Protein AF-A0A9N8VPM1-F1 (afdb_monomer)

Mean predicted aligned error: 14.75 Å

Secondary structure (DSSP, 8-state):
-------------------GGGS-TTT---EEEE-EES--EETTEE--EEEEEEEEETTEEEEEEEEE-SPPTTEEEEEESSSSS--EE--SS----EE--SEEEEEPPTT--GGG-SEEEEEETTTTEEEEEEE-PPP-----------PPPP------------------------------

pLDDT: mean 76.7, std 20.13, range [39.94, 97.69]

InterPro domains:
  IPR019545 DM13 domain [PS51549] (36-137)

Structure (mmCIF, N/CA/C/O backbone):
data_AF-A0A9N8VPM1-F1
#
_entry.id   AF-A0A9N8VPM1-F1
#
loop_
_atom_site.group_PDB
_atom_site.id
_atom_site.type_symbol
_atom_site.label_atom_id
_atom_site.label_alt_id
_atom_site.label_comp_id
_atom_site.label_asym_id
_atom_site.label_entity_id
_atom_site.label_seq_id
_atom_site.pdbx_PDB_ins_code
_atom_site.Cartn_x
_atom_site.Cartn_y
_atom_site.Cartn_z
_atom_site.occupancy
_atom_site.B_iso_or_equiv
_atom_site.auth_seq_id
_atom_site.auth_comp_id
_atom_site.auth_asym_id
_atom_site.auth_atom_id
_atom_site.pdbx_PDB_model_num
ATOM 1 N N . MET A 1 1 ? 45.951 -8.975 40.562 1.00 49.47 1 MET A N 1
ATOM 2 C CA . MET A 1 1 ? 44.881 -8.086 41.065 1.00 49.47 1 MET A CA 1
ATOM 3 C C . MET A 1 1 ? 43.796 -8.021 40.000 1.00 49.47 1 MET A C 1
ATOM 5 O O . MET A 1 1 ? 44.013 -7.369 38.993 1.00 49.47 1 MET A O 1
ATOM 9 N N . TYR A 1 2 ? 42.699 -8.765 40.163 1.00 39.94 2 TYR A N 1
ATOM 10 C CA . TYR A 1 2 ? 41.556 -8.746 39.240 1.00 39.94 2 TYR A CA 1
ATOM 11 C C . TYR A 1 2 ? 40.417 -7.966 39.896 1.00 39.94 2 TYR A C 1
ATOM 13 O O . TYR A 1 2 ? 39.954 -8.336 40.973 1.00 39.94 2 TYR A O 1
ATOM 21 N N . GLN A 1 3 ? 40.016 -6.860 39.274 1.00 54.34 3 GLN A N 1
ATOM 22 C CA . GLN A 1 3 ? 38.934 -6.003 39.742 1.00 54.34 3 GLN A CA 1
ATOM 23 C C . GLN A 1 3 ? 37.627 -6.499 39.109 1.00 54.34 3 GLN A C 1
ATOM 25 O O . GLN A 1 3 ? 37.416 -6.365 37.906 1.00 54.34 3 GLN A O 1
ATOM 30 N N . ILE A 1 4 ? 36.778 -7.137 39.915 1.00 51.72 4 ILE A N 1
ATOM 31 C CA . ILE A 1 4 ? 35.443 -7.591 39.516 1.00 51.72 4 ILE A CA 1
ATOM 32 C C . ILE A 1 4 ? 34.510 -6.380 39.611 1.00 51.72 4 ILE A C 1
ATOM 34 O O . ILE A 1 4 ? 34.132 -5.962 40.704 1.00 51.72 4 ILE A O 1
ATOM 38 N N . ILE A 1 5 ? 34.168 -5.791 38.465 1.00 61.69 5 ILE A N 1
ATOM 39 C CA . ILE A 1 5 ? 33.126 -4.766 38.363 1.00 61.69 5 ILE A CA 1
ATOM 40 C C . ILE A 1 5 ? 31.782 -5.497 38.322 1.00 61.69 5 ILE A C 1
ATOM 42 O O . ILE A 1 5 ? 31.403 -6.086 37.311 1.00 61.69 5 ILE A O 1
ATOM 46 N N . VAL A 1 6 ? 31.076 -5.484 39.450 1.00 54.16 6 VAL A N 1
ATOM 47 C CA . VAL A 1 6 ? 29.693 -5.956 39.561 1.00 54.16 6 VAL A CA 1
ATOM 48 C C . VAL A 1 6 ? 28.793 -4.899 38.920 1.00 54.16 6 VAL A C 1
ATOM 50 O O . VAL A 1 6 ? 28.502 -3.866 39.519 1.00 54.16 6 VAL A O 1
ATOM 53 N N . PHE A 1 7 ? 28.392 -5.136 37.671 1.00 52.75 7 PHE A N 1
ATOM 54 C CA . PHE A 1 7 ? 27.436 -4.295 36.956 1.00 52.75 7 PHE A CA 1
ATOM 55 C C . PHE A 1 7 ? 26.026 -4.624 37.464 1.00 52.75 7 PHE A C 1
ATOM 57 O O . PHE A 1 7 ? 25.415 -5.621 37.080 1.00 52.75 7 PHE A O 1
ATOM 64 N N . LEU A 1 8 ? 25.544 -3.805 38.397 1.00 53.72 8 LEU A N 1
ATOM 65 C CA . LEU A 1 8 ? 24.199 -3.876 38.953 1.00 53.72 8 LEU A CA 1
ATOM 66 C C . LEU A 1 8 ? 23.193 -3.471 37.856 1.00 53.72 8 LEU A C 1
ATOM 68 O O . LEU A 1 8 ? 22.920 -2.288 37.655 1.00 53.72 8 LEU A O 1
ATOM 72 N N . LEU A 1 9 ? 22.675 -4.445 37.101 1.00 51.78 9 LEU A N 1
ATOM 73 C CA . LEU A 1 9 ? 21.561 -4.233 36.175 1.00 51.78 9 LEU A CA 1
ATOM 74 C C . LEU A 1 9 ? 20.295 -3.926 36.985 1.00 51.78 9 LEU A C 1
ATOM 76 O O . LEU A 1 9 ? 19.610 -4.823 37.473 1.00 51.78 9 LEU A O 1
ATOM 80 N N . ALA A 1 10 ? 19.981 -2.640 37.120 1.00 50.00 10 ALA A N 1
ATOM 81 C CA . ALA A 1 10 ? 18.655 -2.200 37.517 1.00 50.00 10 ALA A CA 1
ATOM 82 C C . ALA A 1 10 ? 17.665 -2.592 36.407 1.00 50.00 10 ALA A C 1
ATOM 84 O O . ALA A 1 10 ? 17.598 -1.954 35.356 1.00 50.00 10 ALA A O 1
ATOM 85 N N . LEU A 1 11 ? 16.907 -3.664 36.644 1.00 45.00 11 LEU A N 1
ATOM 86 C CA . LEU A 1 11 ? 15.683 -3.988 35.915 1.00 45.00 11 LEU A CA 1
ATOM 87 C C . LEU A 1 11 ? 14.660 -2.881 36.196 1.00 45.00 11 LEU A C 1
ATOM 89 O O . LEU A 1 11 ? 13.839 -2.973 37.105 1.00 45.00 11 LEU A O 1
ATOM 93 N N . VAL A 1 12 ? 14.744 -1.793 35.433 1.00 51.59 12 VAL A N 1
ATOM 94 C CA . VAL A 1 12 ? 13.662 -0.818 35.344 1.00 51.59 12 VAL A CA 1
ATOM 95 C C . VAL A 1 12 ? 12.548 -1.503 34.566 1.00 51.59 12 VAL A C 1
ATOM 97 O O . VAL A 1 12 ? 12.609 -1.628 33.344 1.00 51.59 12 VAL A O 1
ATOM 100 N N . SER A 1 13 ? 11.553 -2.003 35.292 1.00 45.31 13 SER A N 1
ATOM 101 C CA . SER A 1 13 ? 10.292 -2.480 34.737 1.00 45.31 13 SER A CA 1
ATOM 102 C C . SER A 1 13 ? 9.618 -1.316 34.011 1.00 45.31 13 SER A C 1
ATOM 104 O O . SER A 1 13 ? 8.890 -0.527 34.612 1.00 45.31 13 SER A O 1
ATOM 106 N N . PHE A 1 14 ? 9.897 -1.164 32.717 1.00 46.62 14 PHE A N 1
ATOM 107 C CA . PHE A 1 14 ? 9.147 -0.264 31.854 1.00 46.62 14 PHE A CA 1
ATOM 108 C C . PHE A 1 14 ? 7.717 -0.792 31.779 1.00 46.62 14 PHE A C 1
ATOM 110 O O . PHE A 1 14 ? 7.427 -1.737 31.050 1.00 46.62 14 PHE A O 1
ATOM 117 N N . VAL A 1 15 ? 6.819 -0.188 32.554 1.00 50.47 15 VAL A N 1
ATOM 118 C CA . VAL A 1 15 ? 5.383 -0.286 32.304 1.00 50.47 15 VAL A CA 1
ATOM 119 C C . VAL A 1 15 ? 5.150 0.435 30.973 1.00 50.47 15 VAL A C 1
ATOM 121 O O . VAL A 1 15 ? 5.390 1.647 30.915 1.00 50.47 15 VAL A O 1
ATOM 124 N N . PRO A 1 16 ? 4.753 -0.258 29.887 1.00 54.12 16 PRO A N 1
ATOM 125 C CA . PRO A 1 16 ? 4.462 0.413 28.632 1.00 54.12 16 PRO A CA 1
ATOM 126 C C . PRO A 1 16 ? 3.276 1.347 28.877 1.00 54.12 16 PRO A C 1
ATOM 128 O O . PRO A 1 16 ? 2.145 0.902 29.063 1.00 54.12 16 PRO A O 1
ATOM 131 N N . HIS A 1 17 ? 3.547 2.652 28.931 1.00 44.00 17 HIS A N 1
ATOM 132 C CA . HIS A 1 17 ? 2.504 3.667 28.944 1.00 44.00 17 HIS A CA 1
ATOM 133 C C . HIS A 1 17 ? 1.644 3.453 27.698 1.00 44.00 17 HIS A C 1
ATOM 135 O O . HIS A 1 17 ? 2.140 3.405 26.572 1.00 44.00 17 HIS A O 1
ATOM 141 N N . SER A 1 18 ? 0.358 3.234 27.940 1.00 46.00 18 SER A N 1
ATOM 142 C CA . SER A 1 18 ? -0.637 2.732 27.006 1.00 46.00 18 SER A CA 1
ATOM 143 C C . SER A 1 18 ? -0.837 3.652 25.798 1.00 46.00 18 SER A C 1
ATOM 145 O O . SER A 1 18 ? -1.774 4.441 25.747 1.00 46.00 18 SER A O 1
ATOM 147 N N . LEU A 1 19 ? -0.019 3.467 24.765 1.00 50.59 19 LEU A N 1
ATOM 148 C CA . LEU A 1 19 ? -0.368 3.798 23.375 1.00 50.59 19 LEU A CA 1
ATOM 149 C C . LEU A 1 19 ? -1.438 2.831 22.811 1.00 50.59 19 LEU A C 1
ATOM 151 O O . LEU A 1 19 ? -1.876 2.963 21.675 1.00 50.59 19 LEU A O 1
ATOM 155 N N . ALA A 1 20 ? -1.871 1.859 23.621 1.00 49.84 20 ALA A N 1
ATOM 156 C CA . ALA A 1 20 ? -2.683 0.713 23.232 1.00 49.84 20 ALA A CA 1
ATOM 157 C C . ALA A 1 20 ? -4.160 1.018 22.938 1.00 49.84 20 ALA A C 1
ATOM 159 O O . ALA A 1 20 ? -4.820 0.195 22.313 1.00 49.84 20 ALA A O 1
ATOM 160 N N . GLN A 1 21 ? -4.700 2.174 23.338 1.00 51.09 21 GLN A N 1
ATOM 161 C CA . GLN A 1 21 ? -6.146 2.401 23.198 1.00 51.09 21 GLN A CA 1
ATOM 162 C C . GLN A 1 21 ? -6.595 2.562 21.736 1.00 51.09 21 GLN A C 1
ATOM 164 O O . GLN A 1 21 ? -7.769 2.402 21.430 1.00 51.09 21 GLN A O 1
ATOM 169 N N . ASN A 1 22 ? -5.664 2.846 20.821 1.00 59.66 22 ASN A N 1
ATOM 170 C CA . ASN A 1 22 ? -5.984 3.091 19.417 1.00 59.66 22 ASN A CA 1
ATOM 171 C C . ASN A 1 22 ? -5.654 1.917 18.479 1.00 59.66 22 ASN A C 1
ATOM 173 O O . ASN A 1 22 ? -5.900 2.029 17.281 1.00 59.66 22 ASN A O 1
ATOM 177 N N . CYS A 1 23 ? -5.120 0.818 19.022 1.00 69.75 23 CYS A N 1
ATOM 178 C CA . CYS A 1 23 ? -4.802 -0.412 18.290 1.00 69.75 23 CYS A CA 1
ATOM 179 C C . CYS A 1 23 ? -5.753 -1.566 18.636 1.00 69.75 23 CYS A C 1
ATOM 181 O O . CYS A 1 23 ? -5.465 -2.705 18.282 1.00 69.75 23 CYS A O 1
ATOM 183 N N . ASP A 1 24 ? -6.836 -1.298 19.372 1.00 66.12 24 ASP A N 1
ATOM 184 C CA . ASP A 1 24 ? -7.741 -2.343 19.843 1.00 66.12 24 ASP A CA 1
ATOM 185 C C . ASP A 1 24 ? -8.532 -2.949 18.664 1.00 66.12 24 ASP A C 1
ATOM 187 O O . ASP A 1 24 ? -9.348 -2.247 18.054 1.00 66.12 24 ASP A O 1
ATOM 191 N N . PRO A 1 25 ? -8.324 -4.238 18.327 1.00 65.25 25 PRO A N 1
ATOM 192 C CA . PRO A 1 25 ? -9.085 -4.905 17.275 1.00 65.25 25 PRO A CA 1
ATOM 193 C C . PRO A 1 25 ? -10.589 -4.971 17.580 1.00 65.25 25 PRO A C 1
ATOM 195 O O . PRO A 1 25 ? -11.380 -5.081 16.650 1.00 65.25 25 PRO A O 1
ATOM 198 N N . ALA A 1 26 ? -11.011 -4.878 18.848 1.00 67.19 26 ALA A N 1
ATOM 199 C CA . ALA A 1 26 ? -12.425 -4.936 19.227 1.00 67.19 26 ALA A CA 1
ATOM 200 C C . ALA A 1 26 ? -13.215 -3.670 18.849 1.00 67.19 26 ALA A C 1
ATOM 202 O O . ALA A 1 26 ? -14.445 -3.693 18.830 1.00 67.19 26 ALA A O 1
ATOM 203 N N . VAL A 1 27 ? -12.522 -2.568 18.550 1.00 70.88 27 VAL A N 1
ATOM 204 C CA . VAL A 1 27 ? -13.131 -1.262 18.238 1.00 70.88 27 VAL A CA 1
ATOM 205 C C . VAL A 1 27 ? -13.041 -0.939 16.743 1.00 70.88 27 VAL A C 1
ATOM 207 O O . VAL A 1 27 ? -13.683 -0.005 16.262 1.00 70.88 27 VAL A O 1
ATOM 210 N N . PHE A 1 28 ? -12.260 -1.709 15.985 1.00 72.81 28 PHE A N 1
ATOM 211 C CA . PHE A 1 28 ? -11.954 -1.410 14.595 1.00 72.81 28 PHE A CA 1
ATOM 212 C C . PHE A 1 28 ? -12.705 -2.337 13.638 1.00 72.81 28 PHE A C 1
ATOM 214 O O . PHE A 1 28 ? -12.596 -3.556 13.730 1.00 72.81 28 PHE A O 1
ATOM 221 N N . THR A 1 29 ? -13.443 -1.763 12.684 1.00 78.81 29 THR A N 1
ATOM 222 C CA . THR A 1 29 ? -14.103 -2.540 11.627 1.00 78.81 29 THR A CA 1
ATOM 223 C C . THR A 1 29 ? -13.072 -2.894 10.550 1.00 78.81 29 THR A C 1
ATOM 225 O O . THR A 1 29 ? -12.534 -1.972 9.929 1.00 78.81 29 THR A O 1
ATOM 228 N N . PRO A 1 30 ? -12.788 -4.185 10.291 1.00 84.69 30 PRO A N 1
ATOM 229 C CA . PRO A 1 30 ? -11.877 -4.578 9.223 1.00 84.69 30 PRO A CA 1
ATOM 230 C C . PRO A 1 30 ? -12.349 -4.037 7.872 1.00 84.69 30 PRO A C 1
ATOM 232 O O . PRO A 1 30 ? -13.543 -4.035 7.569 1.00 84.69 30 PRO A O 1
ATOM 235 N N . ALA A 1 31 ? -11.403 -3.604 7.048 1.00 90.94 31 ALA A N 1
ATOM 236 C CA . ALA A 1 31 ? -11.671 -3.108 5.705 1.00 90.94 31 ALA A CA 1
ATOM 237 C C . ALA A 1 31 ? -10.617 -3.650 4.746 1.00 90.94 31 ALA A C 1
ATOM 239 O O . ALA A 1 31 ? -9.448 -3.758 5.114 1.00 90.94 31 ALA A O 1
ATOM 240 N N . SER A 1 32 ? -11.015 -3.974 3.519 1.00 94.50 32 SER A N 1
ATOM 241 C CA . SER A 1 32 ? -10.092 -4.446 2.493 1.00 94.50 32 SER A CA 1
ATOM 242 C C . SER A 1 32 ? -10.346 -3.780 1.150 1.00 94.50 32 SER A C 1
ATOM 244 O O . SER A 1 32 ? -11.461 -3.357 0.838 1.00 94.50 32 SER A O 1
ATOM 246 N N . ALA A 1 33 ? -9.280 -3.656 0.368 1.00 96.12 33 ALA A N 1
ATOM 247 C CA . ALA A 1 33 ? -9.316 -3.087 -0.966 1.00 96.12 33 ALA A CA 1
ATOM 248 C C . ALA A 1 33 ? -8.194 -3.675 -1.835 1.00 96.12 33 ALA A C 1
ATOM 250 O O . ALA A 1 33 ? -7.094 -3.942 -1.336 1.00 96.12 33 ALA A O 1
ATOM 251 N N . PRO A 1 34 ? -8.435 -3.870 -3.141 1.00 97.44 34 PRO A N 1
ATOM 252 C CA . PRO A 1 34 ? -7.384 -4.287 -4.056 1.00 97.44 34 PRO A CA 1
ATOM 253 C C . PRO A 1 34 ? -6.345 -3.172 -4.230 1.00 97.44 34 PRO A C 1
ATOM 255 O O . PRO A 1 34 ? -6.680 -1.985 -4.237 1.00 97.44 34 PRO A O 1
ATOM 258 N N . LEU A 1 35 ? -5.084 -3.561 -4.416 1.00 97.25 35 LEU A N 1
ATOM 259 C CA . LEU A 1 35 ? -4.042 -2.652 -4.877 1.00 97.25 35 LEU A CA 1
ATOM 260 C C . LEU A 1 35 ? -4.208 -2.380 -6.373 1.00 97.25 35 LEU A C 1
ATOM 262 O O . LEU A 1 35 ? -4.356 -3.297 -7.180 1.00 97.25 35 LEU A O 1
ATOM 266 N N . ILE A 1 36 ? -4.129 -1.107 -6.733 1.00 96.44 36 ILE A N 1
ATOM 267 C CA . ILE A 1 36 ? -4.209 -0.600 -8.097 1.00 96.44 36 ILE A CA 1
ATOM 268 C C . ILE A 1 36 ? -2.848 0.001 -8.449 1.00 96.44 36 ILE A C 1
ATOM 270 O O . ILE A 1 36 ? -2.350 0.892 -7.757 1.00 96.44 36 ILE A O 1
ATOM 274 N N . THR A 1 37 ? -2.236 -0.478 -9.533 1.00 96.38 37 THR A N 1
ATOM 275 C CA . THR A 1 37 ? -0.997 0.106 -10.070 1.00 96.38 37 THR A CA 1
ATOM 276 C C . THR A 1 37 ? -1.302 1.485 -10.666 1.00 96.38 37 THR A C 1
ATOM 278 O O . THR A 1 37 ? -2.192 1.606 -11.506 1.00 96.38 37 THR A O 1
ATOM 281 N N . LYS A 1 38 ? -0.566 2.525 -10.252 1.00 95.00 38 LYS A N 1
ATOM 282 C CA . LYS A 1 38 ? -0.658 3.887 -10.815 1.00 95.00 38 LYS A CA 1
ATOM 283 C C . LYS A 1 38 ? 0.459 4.151 -11.824 1.00 95.00 38 LYS A C 1
ATOM 285 O O . LYS A 1 38 ? 0.197 4.694 -12.893 1.00 95.00 38 LYS A O 1
ATOM 290 N N . THR A 1 39 ? 1.686 3.736 -11.515 1.00 93.62 39 THR A N 1
ATOM 291 C CA . THR A 1 39 ? 2.829 3.825 -12.431 1.00 93.62 39 THR A CA 1
ATOM 292 C C . THR A 1 39 ? 3.161 2.438 -12.963 1.00 93.62 39 THR A C 1
ATOM 294 O O . THR A 1 39 ? 3.648 1.588 -12.224 1.00 93.62 39 THR A O 1
ATOM 297 N N . SER A 1 40 ? 2.910 2.214 -14.254 1.00 93.12 40 SER A N 1
ATOM 298 C CA . SER A 1 40 ? 3.127 0.923 -14.922 1.00 93.12 40 SER A CA 1
ATOM 299 C C . SER A 1 40 ? 4.560 0.703 -15.422 1.00 93.12 40 SER A C 1
ATOM 301 O O . SER A 1 40 ? 4.903 -0.408 -15.819 1.00 93.12 40 SER A O 1
ATOM 303 N N . SER A 1 41 ? 5.408 1.737 -15.435 1.00 94.12 41 SER A N 1
ATOM 304 C CA . SER A 1 41 ? 6.816 1.631 -15.838 1.00 94.12 41 SER A CA 1
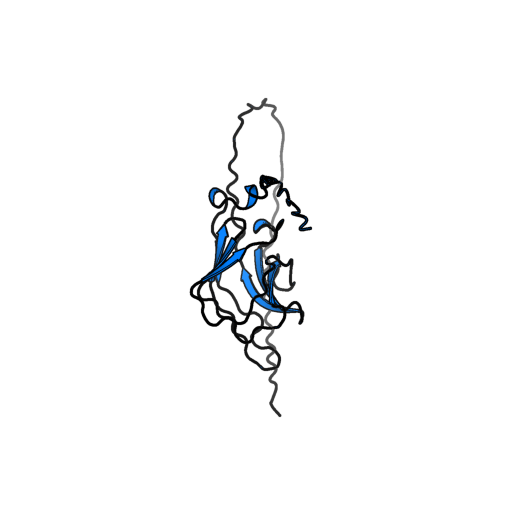ATOM 305 C C . SER A 1 41 ? 7.672 2.762 -15.270 1.00 94.12 41 SER A C 1
ATOM 307 O O . SER A 1 41 ? 7.200 3.895 -15.181 1.00 94.12 41 SER A O 1
ATOM 309 N N . TYR A 1 42 ? 8.944 2.485 -14.985 1.00 94.56 42 TYR A N 1
ATOM 310 C CA . TYR A 1 42 ? 9.948 3.478 -14.589 1.00 94.56 42 TYR A CA 1
ATOM 311 C C . TYR A 1 42 ? 11.237 3.252 -15.380 1.00 94.56 42 TYR A C 1
ATOM 313 O O . TYR A 1 42 ? 11.732 2.129 -15.447 1.00 94.56 42 TYR A O 1
ATOM 321 N N . ASN A 1 43 ? 11.754 4.301 -16.028 1.00 94.44 43 ASN A N 1
ATOM 322 C CA . ASN A 1 43 ? 12.922 4.230 -16.922 1.00 94.44 43 ASN A CA 1
ATOM 323 C C . ASN A 1 43 ? 12.830 3.109 -17.978 1.00 94.44 43 ASN A C 1
ATOM 325 O O . ASN A 1 43 ? 13.798 2.401 -18.239 1.00 94.44 43 ASN A O 1
ATOM 329 N N . GLY A 1 44 ? 11.641 2.915 -18.558 1.00 93.88 44 GLY A N 1
ATOM 330 C CA . GLY A 1 44 ? 11.384 1.877 -19.564 1.00 93.88 44 GLY A CA 1
ATOM 331 C C . GLY A 1 44 ? 11.238 0.45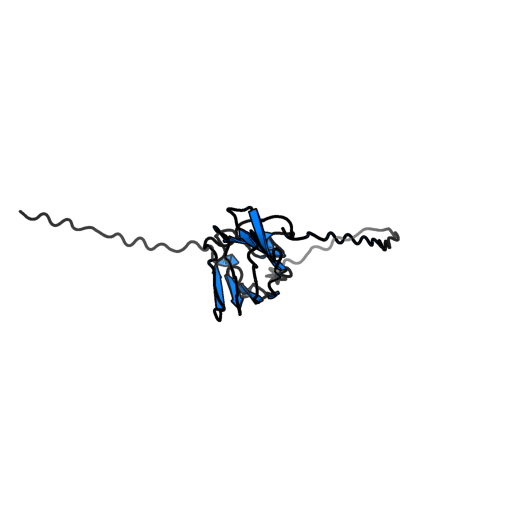5 -19.008 1.00 93.88 44 GLY A C 1
ATOM 332 O O . GLY A 1 44 ? 10.906 -0.452 -19.765 1.00 93.88 44 GLY A O 1
ATOM 333 N N . VAL A 1 45 ? 11.426 0.245 -17.701 1.00 93.69 45 VAL A N 1
ATOM 334 C CA . VAL A 1 45 ? 11.235 -1.059 -17.058 1.00 93.69 45 VAL A CA 1
ATOM 335 C C . VAL A 1 45 ? 9.804 -1.165 -16.519 1.00 93.69 45 VAL A C 1
ATOM 337 O O . VAL A 1 45 ? 9.382 -0.286 -15.761 1.00 93.69 45 VAL A O 1
ATOM 340 N N . PRO A 1 46 ? 9.040 -2.217 -16.871 1.00 94.50 46 PRO A N 1
ATOM 341 C CA . PRO A 1 46 ? 7.696 -2.422 -16.344 1.00 94.50 46 PRO A CA 1
ATOM 342 C C . PRO A 1 46 ? 7.668 -2.579 -14.820 1.00 94.50 46 PRO A C 1
ATOM 344 O O . PRO A 1 46 ? 8.521 -3.243 -14.219 1.00 94.50 46 PRO A O 1
ATOM 347 N N . ILE A 1 47 ? 6.638 -2.003 -14.206 1.00 94.75 47 ILE A N 1
ATOM 348 C CA . ILE A 1 47 ? 6.316 -2.144 -12.787 1.00 94.75 47 ILE A CA 1
ATOM 349 C C . ILE A 1 47 ? 4.956 -2.810 -12.677 1.00 94.75 47 ILE A C 1
ATOM 351 O O . ILE A 1 47 ? 3.983 -2.393 -13.301 1.00 94.75 47 ILE A O 1
ATOM 355 N N . THR A 1 48 ? 4.902 -3.841 -11.848 1.00 94.00 48 THR A N 1
ATOM 356 C CA . THR A 1 48 ? 3.686 -4.560 -11.501 1.00 94.00 48 THR A CA 1
ATOM 357 C C . THR A 1 48 ? 3.484 -4.429 -10.006 1.00 94.00 48 THR A C 1
ATOM 359 O O . THR A 1 48 ? 4.375 -4.798 -9.237 1.00 94.00 48 THR A O 1
ATOM 362 N N . LEU A 1 49 ? 2.316 -3.923 -9.610 1.00 95.69 49 LEU A N 1
ATOM 363 C CA . LEU A 1 49 ? 1.850 -3.926 -8.232 1.00 95.69 49 LEU A CA 1
ATOM 364 C C . LEU A 1 49 ? 0.515 -4.669 -8.150 1.00 95.69 49 LEU A C 1
ATOM 366 O O . LEU A 1 49 ? -0.481 -4.224 -8.723 1.00 95.69 49 LEU A O 1
ATOM 370 N N . THR A 1 50 ? 0.480 -5.779 -7.418 1.00 96.12 50 THR A N 1
ATOM 371 C CA . THR A 1 50 ? -0.754 -6.533 -7.154 1.00 96.12 50 THR A CA 1
ATOM 372 C C . THR A 1 50 ? -0.855 -6.913 -5.689 1.00 96.12 50 THR A C 1
ATOM 374 O O . THR A 1 50 ? 0.144 -6.968 -4.973 1.00 96.12 50 THR A O 1
ATOM 377 N N . GLY A 1 51 ? -2.072 -7.212 -5.257 1.00 96.56 51 GLY A N 1
ATOM 378 C CA . GLY A 1 51 ? -2.372 -7.724 -3.929 1.00 96.56 51 GLY A CA 1
ATOM 379 C C . GLY A 1 51 ? -3.690 -7.166 -3.415 1.00 96.56 51 GLY A C 1
ATOM 380 O O . GLY A 1 51 ? -4.286 -6.278 -4.028 1.00 96.56 51 GLY A O 1
ATOM 381 N N . THR A 1 52 ? -4.143 -7.687 -2.285 1.00 97.12 52 THR A N 1
ATOM 382 C CA . THR A 1 52 ? -5.284 -7.137 -1.548 1.00 97.12 52 THR A CA 1
ATOM 383 C C . THR A 1 52 ? -4.782 -6.609 -0.224 1.00 97.12 52 THR A C 1
ATOM 385 O O . THR A 1 52 ? -4.186 -7.355 0.548 1.00 97.12 52 THR A O 1
ATOM 388 N N . LEU A 1 53 ? -5.001 -5.325 0.030 1.00 97.19 53 LEU A N 1
ATOM 389 C CA . LEU A 1 53 ? -4.688 -4.715 1.308 1.00 97.19 53 LEU A CA 1
ATOM 390 C C . LEU A 1 53 ? -5.882 -4.898 2.243 1.00 97.19 53 LEU A C 1
ATOM 392 O O . LEU A 1 53 ? -6.997 -4.530 1.882 1.00 97.19 53 LEU A O 1
ATOM 396 N N . SER A 1 54 ? -5.640 -5.417 3.443 1.00 95.12 54 SER A N 1
ATOM 397 C CA . SER A 1 54 ? -6.651 -5.587 4.489 1.00 95.12 54 SER A CA 1
ATOM 398 C C . SER A 1 54 ? -6.180 -4.943 5.790 1.00 95.12 54 SER A C 1
ATOM 400 O O . SER A 1 54 ? -5.096 -5.255 6.279 1.00 95.12 54 SER A O 1
ATOM 402 N N . ILE A 1 55 ? -6.985 -4.059 6.375 1.00 93.25 55 ILE A N 1
ATOM 403 C CA . ILE A 1 55 ? -6.749 -3.551 7.726 1.00 93.25 55 ILE A CA 1
ATOM 404 C C . ILE A 1 55 ? -7.182 -4.624 8.727 1.00 93.25 55 ILE A C 1
ATOM 406 O O . ILE A 1 55 ? -8.328 -5.074 8.695 1.00 93.25 55 ILE A O 1
ATOM 410 N N . LEU A 1 56 ? -6.256 -5.032 9.596 1.00 90.12 56 LEU A N 1
ATOM 411 C CA . LEU A 1 56 ? -6.476 -6.088 10.586 1.00 90.12 56 LEU A CA 1
ATOM 412 C C . LEU A 1 56 ? -6.998 -5.526 11.909 1.00 90.12 56 LEU A C 1
ATOM 414 O O . LEU A 1 56 ? -7.860 -6.126 12.543 1.00 90.12 56 LEU A O 1
ATOM 418 N N . ASP A 1 57 ? -6.455 -4.382 12.318 1.00 88.19 57 ASP A N 1
ATOM 419 C CA . ASP A 1 57 ? -6.831 -3.644 13.521 1.00 88.19 57 ASP A CA 1
ATOM 420 C C . ASP A 1 57 ? -6.454 -2.162 13.366 1.00 88.19 57 ASP A C 1
ATOM 422 O O . ASP A 1 57 ? -5.974 -1.742 12.315 1.00 88.19 57 ASP A O 1
ATOM 426 N N . GLY A 1 58 ? -6.638 -1.355 14.414 1.00 86.19 58 GLY A N 1
ATOM 427 C CA . GLY A 1 58 ? -6.362 0.086 14.369 1.00 86.19 58 GLY A CA 1
ATOM 428 C C . GLY A 1 58 ? -4.903 0.485 14.096 1.00 86.19 58 GLY A C 1
ATOM 429 O O . GLY A 1 58 ? -4.642 1.665 13.857 1.00 86.19 58 GLY A O 1
ATOM 430 N N . CYS A 1 59 ? -3.955 -0.458 14.109 1.00 90.12 59 CYS A N 1
ATOM 431 C CA . CYS A 1 59 ? -2.523 -0.193 13.968 1.00 90.12 59 CYS A CA 1
ATOM 432 C C . CYS A 1 59 ? -1.784 -1.126 13.002 1.00 90.12 59 CYS A C 1
ATOM 434 O O . CYS A 1 59 ? -0.591 -0.920 12.764 1.00 90.12 59 CYS A O 1
ATOM 436 N N . ARG A 1 60 ? -2.450 -2.134 12.438 1.00 93.44 60 ARG A N 1
ATOM 437 C CA . ARG A 1 60 ? -1.857 -3.091 11.501 1.00 93.44 60 ARG A CA 1
ATOM 438 C C . ARG A 1 60 ? -2.709 -3.263 10.261 1.00 93.44 60 ARG A C 1
ATOM 440 O O . ARG A 1 60 ? -3.933 -3.363 10.325 1.00 93.44 60 ARG A O 1
ATOM 447 N N . PHE A 1 61 ? -2.033 -3.403 9.132 1.00 95.62 61 PHE A N 1
ATOM 448 C CA . PHE A 1 61 ? -2.634 -3.891 7.900 1.00 95.62 61 PHE A CA 1
ATOM 449 C C . PHE A 1 61 ? -1.765 -4.993 7.305 1.00 95.62 61 PHE A C 1
ATOM 451 O O . PHE A 1 61 ? -0.568 -5.077 7.585 1.00 95.62 61 PHE A O 1
ATOM 458 N N . GLN A 1 62 ? -2.369 -5.835 6.480 1.00 96.00 62 GLN A N 1
ATOM 459 C CA . GLN A 1 62 ? -1.665 -6.839 5.702 1.00 96.00 62 GLN A CA 1
ATOM 460 C C . GLN A 1 62 ? -1.911 -6.652 4.216 1.00 96.00 62 GLN A C 1
ATOM 462 O O . GLN A 1 62 ? -2.897 -6.034 3.813 1.00 96.00 62 GLN A O 1
ATOM 467 N N . VAL A 1 63 ? -1.021 -7.217 3.413 1.00 96.81 63 VAL A N 1
ATOM 468 C CA . VAL A 1 63 ? -1.186 -7.322 1.972 1.00 96.81 63 VAL A CA 1
ATOM 469 C C . VAL A 1 63 ? -1.046 -8.782 1.560 1.00 96.81 63 VAL A C 1
ATOM 471 O O . VAL A 1 63 ? 0.015 -9.388 1.731 1.00 96.81 63 VAL A O 1
ATOM 474 N N . ASP A 1 64 ? -2.129 -9.336 1.028 1.00 95.75 64 ASP A N 1
ATOM 475 C CA . ASP A 1 64 ? -2.213 -10.714 0.543 1.00 95.75 64 ASP A CA 1
ATOM 476 C C . ASP A 1 64 ? -1.920 -10.781 -0.956 1.00 95.75 64 ASP A C 1
ATOM 478 O O . ASP A 1 64 ? -2.366 -9.918 -1.720 1.00 95.75 64 ASP A O 1
ATOM 482 N N . GLY A 1 65 ? -1.177 -11.807 -1.385 1.00 95.06 65 GLY A N 1
ATOM 483 C CA . GLY A 1 65 ? -0.790 -11.978 -2.792 1.00 95.06 65 GLY A CA 1
ATOM 484 C C . GLY A 1 65 ? 0.045 -10.809 -3.329 1.00 95.06 65 GLY A C 1
ATOM 485 O O . GLY A 1 65 ? -0.117 -10.398 -4.483 1.00 95.06 65 GLY A O 1
ATOM 486 N N . PHE A 1 66 ?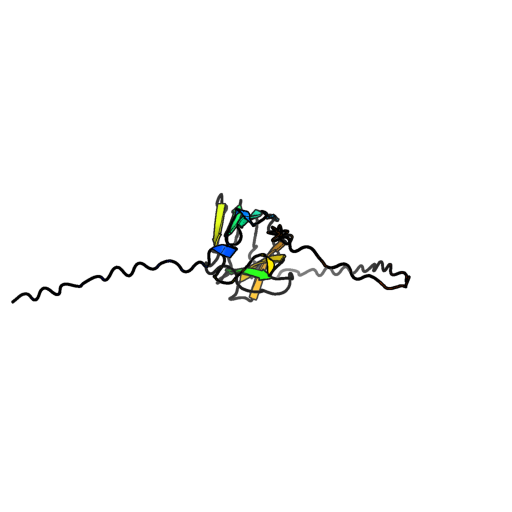 0.885 -10.221 -2.470 1.00 95.56 66 PHE A N 1
ATOM 487 C CA . PHE A 1 66 ? 1.633 -9.014 -2.800 1.00 95.56 66 PHE A CA 1
ATOM 488 C C . PHE A 1 66 ? 2.675 -9.282 -3.887 1.00 95.56 66 PHE A C 1
ATOM 490 O O . PHE A 1 66 ? 3.602 -10.064 -3.708 1.00 95.56 66 PHE A O 1
ATOM 497 N N . THR A 1 67 ? 2.582 -8.594 -5.013 1.00 95.25 67 THR A N 1
ATOM 498 C CA . THR A 1 67 ? 3.663 -8.586 -6.002 1.00 95.25 67 THR A CA 1
ATOM 499 C C . THR A 1 67 ? 4.076 -7.154 -6.231 1.00 95.25 67 THR A C 1
ATOM 501 O O . THR A 1 67 ? 3.227 -6.321 -6.528 1.00 95.25 67 THR A O 1
ATOM 504 N N . TYR A 1 68 ? 5.371 -6.880 -6.103 1.00 94.44 68 TYR A N 1
ATOM 505 C CA . TYR A 1 68 ? 5.962 -5.600 -6.463 1.00 94.44 68 TYR A CA 1
ATOM 506 C C . TYR A 1 68 ? 7.228 -5.858 -7.271 1.00 94.44 68 TYR A C 1
ATOM 508 O O . TYR A 1 68 ? 8.271 -6.195 -6.708 1.00 94.44 68 TYR A O 1
ATOM 516 N N . THR A 1 69 ? 7.121 -5.760 -8.598 1.00 92.31 69 THR A N 1
ATOM 517 C CA . THR A 1 69 ? 8.266 -5.936 -9.502 1.00 92.31 69 THR A CA 1
ATOM 518 C C . THR A 1 69 ? 9.025 -4.629 -9.654 1.00 92.31 69 THR A C 1
ATOM 520 O O . THR A 1 69 ? 8.419 -3.560 -9.642 1.00 92.31 69 THR A O 1
ATOM 523 N N . THR A 1 70 ? 10.341 -4.722 -9.862 1.00 89.75 70 THR A N 1
ATOM 524 C CA . THR A 1 70 ? 11.178 -3.548 -10.153 1.00 89.75 70 THR A CA 1
ATOM 525 C C . THR A 1 70 ? 11.057 -2.498 -9.047 1.00 89.75 70 THR A C 1
ATOM 527 O O . THR A 1 70 ? 10.654 -1.364 -9.295 1.00 89.75 70 THR A O 1
ATOM 530 N N . ALA A 1 71 ? 11.338 -2.886 -7.798 1.00 88.50 71 ALA A N 1
ATOM 531 C CA . ALA A 1 71 ? 11.118 -1.977 -6.682 1.00 88.50 71 ALA A CA 1
ATOM 532 C C . ALA A 1 71 ? 11.993 -0.728 -6.791 1.00 88.50 71 ALA A C 1
ATOM 534 O O . ALA A 1 71 ? 13.219 -0.814 -6.875 1.00 88.50 71 ALA A O 1
ATOM 535 N N . LEU A 1 72 ? 11.349 0.435 -6.747 1.00 93.75 72 LEU A N 1
ATOM 536 C CA . LEU A 1 72 ? 12.034 1.715 -6.705 1.00 93.75 72 LEU A CA 1
ATOM 537 C C . LEU A 1 72 ? 12.757 1.890 -5.358 1.00 93.75 72 LEU A C 1
ATOM 539 O O . LEU A 1 72 ? 12.272 1.417 -4.316 1.00 93.75 72 LEU A O 1
ATOM 543 N N . PRO A 1 73 ? 13.903 2.589 -5.347 1.00 93.62 73 PRO A N 1
ATOM 544 C CA . PRO A 1 73 ? 14.635 2.874 -4.121 1.00 93.62 73 PRO A CA 1
ATOM 545 C C . PRO A 1 73 ? 13.773 3.678 -3.142 1.00 93.62 73 PRO A C 1
ATOM 547 O O . PRO A 1 73 ? 12.985 4.529 -3.537 1.00 93.62 73 PRO A O 1
ATOM 550 N N . LEU A 1 74 ? 13.933 3.425 -1.840 1.00 95.25 74 LEU A N 1
ATOM 551 C CA . LEU A 1 74 ? 13.217 4.155 -0.785 1.00 95.25 74 LEU A CA 1
ATOM 552 C C . LEU A 1 74 ? 11.684 4.143 -0.967 1.00 95.25 74 LEU A C 1
ATOM 554 O O . LEU A 1 74 ? 11.017 5.160 -0.770 1.00 95.25 74 LEU A O 1
ATOM 558 N N . SER A 1 75 ? 11.131 2.986 -1.348 1.00 96.94 75 SER A N 1
ATOM 559 C CA . SER A 1 75 ? 9.683 2.761 -1.418 1.00 96.94 75 SER A CA 1
ATOM 560 C C . SER A 1 75 ? 9.086 2.555 -0.020 1.00 96.94 75 SER A C 1
ATOM 562 O O . SER A 1 75 ? 9.543 1.685 0.721 1.00 96.94 75 SER A O 1
ATOM 564 N N . PHE A 1 76 ? 8.048 3.312 0.339 1.00 97.56 76 PHE A N 1
ATOM 565 C CA . PHE A 1 76 ? 7.350 3.206 1.629 1.00 97.56 76 PHE A CA 1
ATOM 566 C C . PHE A 1 76 ? 5.831 3.263 1.455 1.00 97.56 76 PHE A C 1
ATOM 568 O O . PHE A 1 76 ? 5.326 3.693 0.416 1.00 97.56 76 PHE A O 1
ATOM 575 N N . TRP A 1 77 ? 5.109 2.863 2.505 1.00 97.69 77 TRP A N 1
ATOM 576 C CA . TRP A 1 77 ? 3.666 3.061 2.600 1.00 97.69 77 TRP A CA 1
ATOM 577 C C . TRP A 1 77 ? 3.326 4.438 3.163 1.00 97.69 77 TRP A C 1
ATOM 579 O O . TRP A 1 77 ? 3.888 4.869 4.178 1.00 97.69 77 TRP A O 1
ATOM 589 N N . PHE A 1 78 ? 2.348 5.087 2.542 1.00 97.62 78 PHE A N 1
ATOM 590 C CA . PHE A 1 78 ? 1.835 6.395 2.925 1.00 97.62 78 PHE A CA 1
ATOM 591 C C . PHE A 1 78 ? 0.309 6.383 3.026 1.00 97.62 78 PHE A C 1
ATOM 593 O O . PHE A 1 78 ? -0.359 5.633 2.324 1.00 97.62 78 PHE A O 1
ATOM 600 N N . GLY A 1 79 ? -0.242 7.231 3.885 1.00 95.94 79 GLY A N 1
ATOM 601 C CA . GLY A 1 79 ? -1.669 7.498 4.016 1.00 95.94 79 GLY A CA 1
ATOM 602 C C . GLY A 1 79 ? -1.993 8.869 3.431 1.00 95.94 79 GLY A C 1
ATOM 603 O O . GLY A 1 79 ? -1.303 9.847 3.726 1.00 95.94 79 GLY A O 1
ATOM 604 N N . SER A 1 80 ? -3.033 8.958 2.603 1.00 95.69 80 SER A N 1
ATOM 605 C CA . SER A 1 80 ? -3.485 10.215 1.994 1.00 95.69 80 SER A CA 1
ATOM 606 C C . SER A 1 80 ? -5.010 10.303 1.895 1.00 95.69 80 SER A C 1
ATOM 608 O O . SER A 1 80 ? -5.719 9.300 1.966 1.00 95.69 80 SER A O 1
ATOM 610 N N . ASN A 1 81 ? -5.508 11.526 1.711 1.00 93.38 81 ASN A N 1
ATOM 611 C CA . ASN A 1 81 ? -6.912 11.822 1.402 1.00 93.38 81 ASN A CA 1
ATOM 612 C C . ASN A 1 81 ? -7.139 12.095 -0.100 1.00 93.38 81 ASN A C 1
ATOM 614 O O . ASN A 1 81 ? -8.176 12.633 -0.484 1.00 93.38 81 ASN A O 1
ATOM 618 N N . GLY A 1 82 ? -6.166 11.749 -0.948 1.00 89.06 82 GLY A N 1
ATOM 619 C CA . GLY A 1 82 ? -6.224 11.890 -2.400 1.00 89.06 82 GLY A CA 1
ATOM 620 C C . GLY A 1 82 ? -5.181 11.017 -3.100 1.00 89.06 82 GLY A C 1
ATOM 621 O O . GLY A 1 82 ? -4.323 10.417 -2.452 1.00 89.06 82 GLY A O 1
ATOM 622 N N . LEU A 1 83 ? -5.255 10.945 -4.430 1.00 87.38 83 LEU A N 1
ATOM 623 C CA . LEU A 1 83 ? -4.392 10.071 -5.236 1.00 87.38 83 LEU A CA 1
ATOM 624 C C . LEU A 1 83 ? -3.110 10.753 -5.728 1.00 87.38 83 LEU A C 1
ATOM 626 O O . LEU A 1 83 ? -2.208 10.059 -6.191 1.00 87.38 83 LEU A O 1
ATOM 630 N N . ASP A 1 84 ? -3.025 12.084 -5.661 1.00 82.75 84 ASP A N 1
ATOM 631 C CA . ASP A 1 84 ? -1.972 12.876 -6.322 1.00 82.75 84 ASP A CA 1
ATOM 632 C C . ASP A 1 84 ? -0.936 13.470 -5.365 1.00 82.75 84 ASP A C 1
ATOM 634 O O . ASP A 1 84 ? -0.067 14.233 -5.777 1.00 82.75 84 ASP A O 1
ATOM 638 N N . SER A 1 85 ? -0.992 13.101 -4.087 1.00 81.94 85 SER A N 1
ATOM 639 C CA . SER A 1 85 ? 0.017 13.477 -3.103 1.00 81.94 85 SER A CA 1
ATOM 640 C C . SER A 1 85 ? 0.562 12.240 -2.405 1.00 81.94 85 SER A C 1
ATOM 642 O O . SER A 1 85 ? -0.172 11.297 -2.110 1.00 81.94 85 SER A O 1
ATOM 644 N N . THR A 1 86 ? 1.859 12.261 -2.103 1.00 77.81 86 THR A N 1
ATOM 645 C CA . THR A 1 86 ? 2.541 11.211 -1.338 1.00 77.81 86 THR A CA 1
ATOM 646 C C . THR A 1 86 ? 2.067 11.136 0.114 1.00 77.81 86 THR A C 1
ATOM 648 O O . THR A 1 86 ? 2.425 10.193 0.796 1.00 77.81 86 THR A O 1
ATOM 651 N N . GLY A 1 87 ? 1.209 12.048 0.587 1.00 91.31 87 GLY A N 1
ATOM 652 C CA . GLY A 1 87 ? 0.569 11.952 1.900 1.00 91.31 87 GLY A CA 1
ATOM 653 C C . GLY A 1 87 ? 1.557 11.933 3.072 1.00 91.31 87 GLY A C 1
ATOM 654 O O . GLY A 1 87 ? 2.648 12.499 3.011 1.00 91.31 87 GLY A O 1
ATOM 655 N N . THR A 1 88 ? 1.162 11.297 4.172 1.00 95.12 88 THR A N 1
ATOM 656 C CA . THR A 1 88 ? 2.015 11.080 5.350 1.00 95.12 88 THR A CA 1
ATOM 657 C C . THR A 1 88 ? 2.555 9.661 5.322 1.00 95.12 88 THR A C 1
ATOM 659 O O . THR A 1 88 ? 1.793 8.728 5.103 1.00 95.12 88 THR A O 1
ATOM 662 N N . GLN A 1 89 ? 3.857 9.469 5.544 1.00 96.62 89 GLN A N 1
ATOM 663 C CA . GLN A 1 89 ? 4.418 8.122 5.673 1.00 96.62 89 GLN A CA 1
ATOM 664 C C . GLN A 1 89 ? 3.761 7.437 6.872 1.00 96.62 89 GLN A C 1
ATOM 666 O O . GLN A 1 89 ? 3.660 8.047 7.933 1.00 96.62 89 GLN A O 1
ATOM 671 N N . ILE A 1 90 ? 3.314 6.193 6.711 1.00 96.44 90 ILE A N 1
ATOM 672 C CA . ILE A 1 90 ? 2.579 5.475 7.764 1.00 96.44 90 ILE A CA 1
ATOM 673 C C . ILE A 1 90 ? 3.297 4.225 8.259 1.00 96.44 90 ILE A C 1
ATOM 675 O O . ILE A 1 90 ? 2.981 3.744 9.338 1.00 96.44 90 ILE A O 1
ATOM 679 N N . VAL A 1 91 ? 4.296 3.731 7.527 1.00 96.69 91 VAL A N 1
ATOM 680 C CA . VAL A 1 91 ? 5.125 2.581 7.916 1.00 96.69 91 VAL A CA 1
ATOM 681 C C . VAL A 1 91 ? 6.596 2.976 7.835 1.00 96.69 91 VAL A C 1
ATOM 683 O O . VAL A 1 91 ? 7.026 3.597 6.862 1.00 96.69 91 VAL A O 1
ATOM 686 N N . GLN A 1 92 ? 7.382 2.611 8.849 1.00 95.69 92 GLN A N 1
ATOM 687 C CA . GLN A 1 92 ? 8.820 2.903 8.880 1.00 95.69 92 GLN A CA 1
ATOM 688 C C . GLN A 1 92 ? 9.631 1.949 7.991 1.00 95.69 92 GLN A C 1
ATOM 690 O O . GLN A 1 92 ? 10.640 2.349 7.414 1.00 95.69 92 GLN A O 1
ATOM 695 N N . ALA A 1 93 ? 9.195 0.692 7.884 1.00 95.19 93 ALA A N 1
ATOM 696 C CA . ALA A 1 93 ? 9.852 -0.322 7.071 1.00 95.19 93 ALA A CA 1
ATOM 697 C C . ALA A 1 93 ? 9.780 0.027 5.577 1.00 95.19 93 ALA A C 1
ATOM 699 O O . ALA A 1 93 ? 8.703 0.300 5.041 1.00 95.19 93 ALA A O 1
ATOM 700 N N . GLN A 1 94 ? 10.934 -0.017 4.909 1.00 95.81 94 GLN A N 1
ATOM 701 C CA . GLN A 1 94 ? 11.011 0.093 3.457 1.00 95.81 94 GLN A CA 1
ATOM 702 C C . GLN A 1 94 ? 10.396 -1.151 2.811 1.00 95.81 94 GLN A C 1
ATOM 704 O O . GLN A 1 94 ? 10.626 -2.280 3.249 1.00 95.81 94 GLN A O 1
ATOM 709 N N . VAL A 1 95 ? 9.643 -0.943 1.738 1.00 95.44 95 VAL A N 1
ATOM 710 C CA . VAL A 1 95 ? 9.083 -2.013 0.916 1.00 95.44 95 VAL A CA 1
ATOM 711 C C . VAL A 1 95 ? 10.111 -2.387 -0.146 1.00 95.44 95 VAL A C 1
ATOM 713 O O . VAL A 1 95 ? 10.431 -1.593 -1.030 1.00 95.44 95 VAL A O 1
ATOM 716 N N . ALA A 1 96 ? 10.662 -3.591 -0.030 1.00 91.69 96 ALA A N 1
ATOM 717 C CA . ALA A 1 96 ? 11.569 -4.150 -1.023 1.00 91.69 96 ALA A CA 1
ATOM 7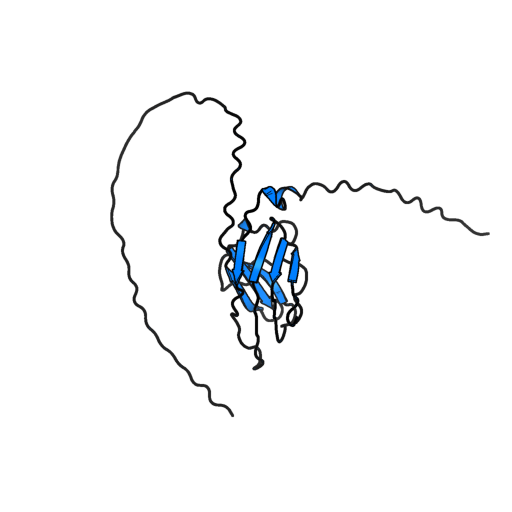18 C C . ALA A 1 96 ? 10.797 -4.771 -2.199 1.00 91.69 96 ALA A C 1
ATOM 720 O O . ALA A 1 96 ? 9.574 -4.914 -2.159 1.00 91.69 96 ALA A O 1
ATOM 721 N N . GLN A 1 97 ? 11.529 -5.174 -3.238 1.00 88.06 97 GLN A N 1
ATOM 722 C CA . GLN A 1 97 ? 10.984 -6.031 -4.285 1.00 88.06 97 GLN A CA 1
ATOM 723 C C . GLN A 1 97 ? 10.566 -7.360 -3.663 1.00 88.06 97 GLN A C 1
ATOM 725 O O . GLN A 1 97 ? 11.377 -8.019 -3.009 1.00 88.06 97 GLN A O 1
ATOM 730 N N . VAL A 1 98 ? 9.316 -7.763 -3.881 1.00 84.88 98 VAL A N 1
ATOM 731 C CA . VAL A 1 98 ? 8.820 -9.056 -3.411 1.00 84.88 98 VAL A CA 1
ATOM 732 C C . VAL A 1 98 ? 8.007 -9.720 -4.510 1.00 84.88 98 VAL A C 1
ATOM 734 O O . VAL A 1 98 ? 7.121 -9.105 -5.106 1.00 84.88 98 VAL A O 1
ATOM 737 N N . ALA A 1 99 ? 8.324 -10.985 -4.773 1.00 75.81 99 ALA A N 1
ATOM 738 C CA . ALA A 1 99 ? 7.572 -11.834 -5.680 1.00 75.81 99 ALA A CA 1
ATOM 739 C C . ALA A 1 99 ? 6.685 -12.780 -4.861 1.00 75.81 99 ALA A C 1
ATOM 741 O O . ALA A 1 99 ? 7.148 -13.815 -4.391 1.00 75.81 99 ALA A O 1
ATOM 742 N N . ASN A 1 100 ? 5.416 -12.403 -4.700 1.00 77.69 100 ASN A N 1
ATOM 743 C CA . ASN A 1 100 ? 4.331 -13.261 -4.223 1.00 77.69 100 ASN A CA 1
ATOM 744 C C . ASN A 1 100 ? 4.558 -13.966 -2.864 1.00 77.69 100 ASN A C 1
ATOM 746 O O . ASN A 1 100 ? 4.525 -15.197 -2.784 1.00 77.69 100 ASN A O 1
ATOM 750 N N . PRO A 1 101 ? 4.762 -13.226 -1.763 1.00 79.81 101 PRO A N 1
ATOM 751 C CA . PRO A 1 101 ? 4.581 -13.801 -0.444 1.00 79.81 101 PRO A CA 1
ATOM 752 C C . PRO A 1 101 ? 3.087 -14.061 -0.219 1.00 79.81 101 PRO A C 1
ATOM 754 O O . PRO A 1 101 ? 2.228 -13.286 -0.647 1.00 79.81 101 PRO A O 1
ATOM 757 N N . ALA A 1 102 ? 2.774 -15.129 0.512 1.00 81.44 102 ALA A N 1
ATOM 758 C CA . ALA A 1 102 ? 1.389 -15.425 0.866 1.00 81.44 102 ALA A CA 1
ATOM 759 C C . ALA A 1 102 ? 0.739 -14.252 1.626 1.00 81.44 102 ALA A C 1
ATOM 761 O O . ALA A 1 102 ? -0.425 -13.941 1.394 1.00 81.44 102 ALA A O 1
ATOM 762 N N . ASN A 1 103 ? 1.509 -13.587 2.495 1.00 89.88 103 ASN A N 1
ATOM 763 C CA . ASN A 1 103 ? 1.041 -12.518 3.366 1.00 89.88 103 ASN A CA 1
ATOM 764 C C . ASN A 1 103 ? 2.217 -11.646 3.842 1.00 89.88 103 ASN A C 1
ATOM 766 O O . ASN A 1 103 ? 3.228 -12.190 4.294 1.00 89.88 103 ASN A O 1
ATOM 770 N N . ILE A 1 104 ? 2.094 -10.317 3.773 1.00 94.19 104 ILE A N 1
ATOM 771 C CA . ILE A 1 104 ? 2.997 -9.387 4.475 1.00 94.19 104 ILE A CA 1
ATOM 772 C C . ILE A 1 104 ? 2.178 -8.502 5.403 1.00 94.19 104 ILE A C 1
ATOM 774 O O . ILE A 1 104 ? 1.233 -7.862 4.953 1.00 94.19 104 ILE A O 1
ATOM 778 N N . GLN A 1 105 ? 2.585 -8.396 6.666 1.00 95.62 105 GLN A N 1
ATOM 779 C CA . GLN A 1 105 ? 1.993 -7.465 7.625 1.00 95.62 105 GLN A CA 1
ATOM 780 C C . GLN A 1 105 ? 2.878 -6.243 7.846 1.00 95.62 105 GLN A C 1
ATOM 782 O O . GLN A 1 105 ? 4.106 -6.340 7.898 1.00 95.62 105 GLN A O 1
ATOM 787 N N . TYR A 1 106 ? 2.232 -5.099 8.037 1.00 95.81 106 TYR A N 1
ATOM 788 C CA . TYR A 1 106 ? 2.869 -3.827 8.333 1.00 95.81 106 TYR A CA 1
ATOM 789 C C . TYR A 1 106 ? 2.237 -3.190 9.570 1.00 95.81 106 TYR A C 1
ATOM 791 O O . TYR A 1 106 ? 1.020 -3.225 9.762 1.00 95.81 106 TYR A O 1
ATOM 799 N N . GLN A 1 107 ? 3.086 -2.580 10.396 1.00 94.81 107 GLN A N 1
ATOM 800 C CA . GLN A 1 107 ? 2.693 -1.833 11.586 1.00 94.81 107 GLN A CA 1
ATOM 801 C C . GLN A 1 107 ? 2.719 -0.333 11.279 1.00 94.81 107 GLN A C 1
ATOM 803 O O . GLN A 1 107 ? 3.706 0.175 10.735 1.00 94.81 107 GLN A O 1
ATOM 808 N N . LEU A 1 108 ? 1.659 0.375 11.665 1.00 93.81 108 LEU A N 1
ATOM 809 C CA . LEU A 1 108 ? 1.616 1.829 11.601 1.00 93.81 108 LEU A CA 1
ATOM 810 C C . LEU A 1 108 ? 2.644 2.461 12.551 1.00 93.81 108 LEU A C 1
ATOM 812 O O . LEU A 1 108 ? 2.877 1.979 13.662 1.00 93.81 108 LEU A O 1
ATOM 816 N N . MET A 1 109 ? 3.232 3.579 12.133 1.00 93.69 109 MET A N 1
ATOM 817 C CA . MET A 1 109 ? 4.075 4.404 12.994 1.00 93.69 109 MET A CA 1
ATOM 818 C C . MET A 1 109 ? 3.261 5.038 14.121 1.00 93.69 109 MET A C 1
ATOM 820 O O . MET A 1 109 ? 2.084 5.370 13.956 1.00 93.69 109 MET A O 1
ATOM 824 N N . ASN A 1 110 ? 3.921 5.260 15.257 1.00 87.94 110 ASN A N 1
ATOM 825 C CA . ASN A 1 110 ? 3.282 5.825 16.437 1.00 87.94 110 ASN A CA 1
ATOM 826 C C . ASN A 1 110 ? 2.616 7.182 16.133 1.00 87.94 110 ASN A 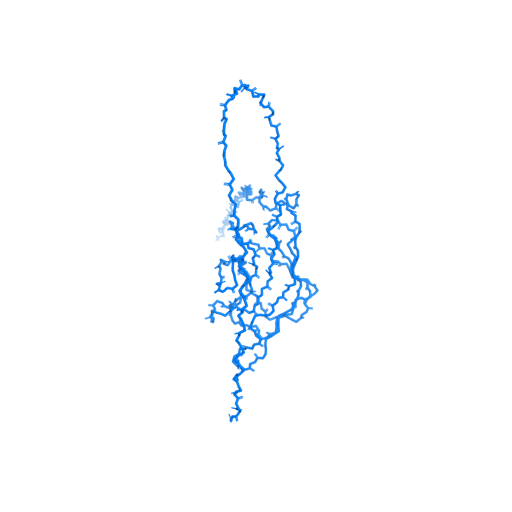C 1
ATOM 828 O O . ASN A 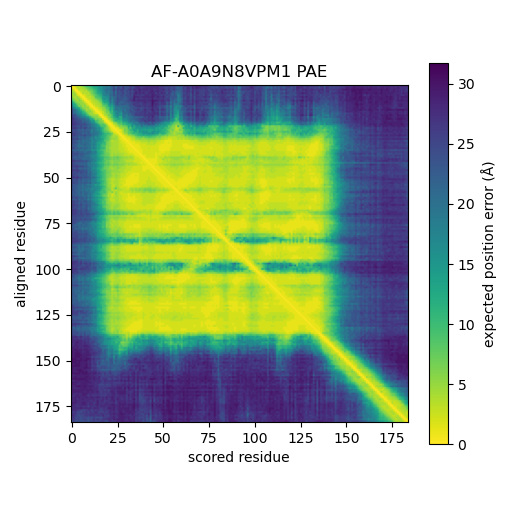1 110 ? 3.212 8.040 15.485 1.00 87.94 110 ASN A O 1
ATOM 832 N N . GLY A 1 111 ? 1.380 7.364 16.601 1.00 85.62 111 GLY A N 1
ATOM 833 C CA . GLY A 1 111 ? 0.572 8.562 16.348 1.00 85.62 111 GLY A CA 1
ATOM 834 C C . GLY A 1 111 ? -0.207 8.561 15.026 1.00 85.62 111 GLY A C 1
ATOM 835 O O . GLY A 1 111 ? -1.040 9.443 14.824 1.00 85.62 111 GLY A O 1
ATOM 836 N N . THR A 1 112 ? -0.005 7.571 14.153 1.00 89.19 112 THR A N 1
ATOM 837 C CA . THR A 1 112 ? -0.785 7.424 12.915 1.00 89.19 112 THR A CA 1
ATOM 838 C C . THR A 1 112 ? -2.062 6.626 13.181 1.00 89.19 112 THR A C 1
ATOM 840 O O . THR A 1 112 ? -2.029 5.634 13.905 1.00 89.19 112 THR A O 1
ATOM 843 N N . LYS A 1 113 ? -3.187 7.037 12.585 1.00 88.62 113 LYS A N 1
ATOM 844 C CA . LYS A 1 113 ? -4.486 6.357 12.692 1.00 88.62 113 LYS A CA 1
ATOM 845 C C . LYS A 1 113 ? -5.087 6.175 11.305 1.00 88.62 113 LYS A C 1
ATOM 847 O O . LYS A 1 113 ? -5.009 7.102 10.507 1.00 88.62 113 LYS A O 1
ATOM 852 N N . PHE A 1 114 ? -5.732 5.041 11.035 1.00 89.06 114 PHE A N 1
ATOM 853 C CA . PHE A 1 114 ? -6.403 4.818 9.747 1.00 89.06 114 PHE A CA 1
ATOM 854 C C . PHE A 1 114 ? -7.514 5.840 9.452 1.00 89.06 114 PHE A C 1
ATOM 856 O O . PHE A 1 114 ? -7.761 6.138 8.292 1.00 89.06 114 PHE A O 1
ATOM 863 N N . ASP A 1 115 ? -8.119 6.456 10.473 1.00 86.50 115 ASP A N 1
ATOM 864 C CA . ASP A 1 115 ? -9.185 7.456 10.295 1.00 86.50 115 ASP A CA 1
ATOM 865 C C . ASP A 1 115 ? -8.701 8.786 9.682 1.00 86.50 115 ASP A C 1
ATOM 867 O O . ASP A 1 115 ? -9.515 9.594 9.216 1.00 86.50 115 ASP A O 1
ATOM 871 N N . SER A 1 116 ? -7.385 9.047 9.680 1.00 88.69 116 SER A N 1
ATOM 872 C CA . SER A 1 116 ? -6.818 10.297 9.154 1.00 88.69 116 SER A CA 1
ATOM 873 C C . SER A 1 116 ? -6.611 10.293 7.635 1.00 88.69 116 SER A C 1
ATOM 875 O O . SER A 1 116 ? -6.314 11.344 7.058 1.00 88.69 116 SER A O 1
ATOM 877 N N . PHE A 1 117 ? -6.805 9.151 6.975 1.00 92.44 117 PHE A N 1
ATOM 878 C CA . PHE A 1 117 ? -6.679 8.988 5.529 1.00 92.44 117 PHE A CA 1
ATOM 879 C C . PHE A 1 117 ? -7.758 8.046 4.971 1.00 92.44 117 PHE A C 1
ATOM 881 O O . PHE A 1 117 ? -8.421 7.327 5.708 1.00 92.44 117 PHE A O 1
ATOM 888 N N . ASN A 1 118 ? -7.975 8.068 3.657 1.00 92.88 118 ASN A N 1
ATOM 889 C CA . ASN A 1 118 ? -8.899 7.154 2.960 1.00 92.88 118 ASN A CA 1
ATOM 890 C C . ASN A 1 118 ? -8.199 6.336 1.862 1.00 92.88 118 ASN A C 1
ATOM 892 O O . ASN A 1 118 ? -8.823 5.546 1.158 1.00 92.88 118 ASN A O 1
ATOM 896 N N . THR A 1 119 ? -6.898 6.548 1.685 1.00 95.19 119 THR A N 1
ATOM 897 C CA . THR A 1 119 ? -6.087 5.880 0.674 1.00 95.19 119 THR A CA 1
ATOM 898 C C . THR A 1 119 ? -4.754 5.496 1.294 1.00 95.19 119 THR A C 1
ATOM 900 O O . THR A 1 119 ? -4.107 6.332 1.928 1.00 95.19 119 THR A O 1
ATOM 903 N N . ILE A 1 120 ? -4.330 4.251 1.079 1.00 96.81 120 ILE A N 1
ATOM 904 C CA . ILE A 1 120 ? -2.961 3.806 1.344 1.00 96.81 120 ILE A CA 1
ATOM 905 C C . ILE A 1 120 ? -2.217 3.721 0.016 1.00 96.81 120 ILE A C 1
ATOM 907 O O . ILE A 1 120 ? -2.684 3.090 -0.928 1.00 96.81 120 ILE A O 1
ATOM 911 N N . LEU A 1 121 ? -1.065 4.372 -0.058 1.00 97.31 121 LEU A N 1
ATOM 912 C CA . LEU A 1 121 ? -0.237 4.513 -1.249 1.00 97.31 121 LEU A CA 1
ATOM 913 C C . LEU A 1 121 ? 1.094 3.802 -1.027 1.00 97.31 121 LEU A C 1
ATOM 915 O O . LEU A 1 121 ? 1.683 3.916 0.047 1.00 97.31 121 LEU A O 1
ATOM 919 N N . LEU A 1 122 ? 1.603 3.146 -2.062 1.00 97.50 122 LEU A N 1
ATOM 920 C CA . LEU A 1 122 ? 3.009 2.771 -2.154 1.00 97.50 122 LEU A CA 1
ATOM 921 C C . LEU A 1 122 ? 3.716 3.811 -3.025 1.00 97.50 122 LEU A C 1
ATOM 923 O O . LEU A 1 122 ? 3.325 4.011 -4.178 1.00 97.50 122 LEU A O 1
ATOM 927 N N . ALA A 1 123 ? 4.741 4.475 -2.497 1.00 97.38 123 ALA A N 1
ATOM 928 C CA . ALA A 1 123 ? 5.473 5.507 -3.234 1.00 97.38 123 ALA A CA 1
ATOM 929 C C . ALA A 1 123 ? 6.984 5.442 -2.984 1.00 97.38 123 ALA A C 1
ATOM 931 O O . ALA A 1 123 ? 7.422 5.118 -1.880 1.00 97.38 123 ALA A O 1
ATOM 932 N N . SER A 1 124 ? 7.769 5.790 -4.007 1.00 96.56 124 SER A N 1
ATOM 933 C CA . SER A 1 124 ? 9.207 6.040 -3.892 1.00 96.56 124 SER A CA 1
ATOM 934 C C . SER A 1 124 ? 9.434 7.441 -3.345 1.00 96.56 124 SER A C 1
ATOM 936 O O . SER A 1 124 ? 9.051 8.433 -3.969 1.00 96.56 124 SER A O 1
ATOM 938 N N . LYS A 1 125 ? 10.093 7.532 -2.188 1.00 95.19 125 LYS A N 1
ATOM 939 C CA . LYS A 1 125 ? 10.516 8.816 -1.620 1.00 95.19 125 LYS A CA 1
ATOM 940 C C . LYS A 1 125 ? 11.721 9.399 -2.358 1.00 95.19 125 LYS A C 1
ATOM 942 O O . LYS A 1 125 ? 11.854 10.616 -2.403 1.00 95.19 125 LYS A O 1
ATOM 947 N N . ALA A 1 126 ? 12.587 8.547 -2.912 1.00 95.81 126 ALA A N 1
ATOM 948 C CA . ALA A 1 126 ? 13.764 8.984 -3.661 1.00 95.81 126 ALA A CA 1
ATOM 949 C C . ALA A 1 126 ? 13.368 9.709 -4.953 1.00 95.81 126 ALA A C 1
ATOM 951 O O . ALA A 1 126 ? 13.914 10.763 -5.259 1.00 95.81 126 ALA A O 1
ATOM 952 N N . ASP A 1 127 ? 12.391 9.153 -5.670 1.00 94.88 127 ASP A N 1
ATOM 953 C CA . ASP A 1 127 ? 12.014 9.606 -7.013 1.00 94.88 127 ASP A CA 1
ATOM 954 C C . ASP A 1 127 ? 10.717 10.434 -7.025 1.00 94.88 127 ASP A C 1
ATOM 956 O O . ASP A 1 127 ? 10.329 10.965 -8.061 1.00 94.88 127 ASP A O 1
ATOM 960 N N . ASN A 1 128 ? 10.030 10.541 -5.881 1.00 94.00 128 ASN A N 1
ATOM 961 C CA . ASN A 1 128 ? 8.718 11.183 -5.744 1.00 94.00 128 ASN A CA 1
ATOM 962 C C . ASN A 1 128 ? 7.650 10.597 -6.695 1.00 94.00 128 ASN A C 1
ATOM 964 O O . ASN A 1 128 ? 6.848 11.319 -7.288 1.00 94.00 128 ASN A O 1
ATOM 968 N N . VAL A 1 129 ? 7.642 9.268 -6.843 1.00 94.94 129 VAL A N 1
ATOM 969 C CA . VAL A 1 129 ? 6.735 8.526 -7.737 1.00 94.94 129 VAL A CA 1
ATOM 970 C C . VAL A 1 129 ? 5.753 7.690 -6.920 1.00 94.94 129 VAL A C 1
ATOM 972 O O . VAL A 1 129 ? 6.163 6.902 -6.068 1.00 94.94 129 VAL A O 1
ATOM 975 N N . ILE A 1 130 ? 4.454 7.815 -7.208 1.00 96.56 130 ILE A N 1
ATOM 976 C CA . ILE A 1 130 ? 3.407 6.958 -6.634 1.00 96.56 130 ILE A CA 1
ATOM 977 C C . ILE A 1 130 ? 3.289 5.698 -7.488 1.00 96.56 130 ILE A C 1
ATOM 979 O O . ILE A 1 130 ? 2.811 5.751 -8.615 1.00 96.56 130 ILE A O 1
ATOM 983 N N . ILE A 1 131 ? 3.683 4.560 -6.932 1.00 96.56 131 ILE A N 1
ATOM 984 C CA . ILE A 1 131 ? 3.689 3.271 -7.630 1.00 96.56 131 ILE A CA 1
ATOM 985 C C . ILE A 1 131 ? 2.266 2.727 -7.763 1.00 96.56 131 ILE A C 1
ATOM 987 O O . ILE A 1 131 ? 1.858 2.280 -8.834 1.00 96.56 131 ILE A O 1
ATOM 991 N N . GLY A 1 132 ? 1.484 2.797 -6.689 1.00 97.06 132 GLY A N 1
ATOM 992 C CA . GLY A 1 132 ? 0.103 2.335 -6.670 1.00 97.06 132 GLY A CA 1
ATOM 993 C C . GLY A 1 132 ? -0.585 2.613 -5.344 1.00 97.06 132 GLY A C 1
ATOM 994 O O . GLY A 1 132 ? -0.002 3.227 -4.448 1.00 97.06 132 GLY A O 1
ATOM 995 N N . TYR A 1 133 ? -1.846 2.209 -5.235 1.00 97.62 133 TYR A N 1
ATOM 996 C CA . TYR A 1 133 ? -2.691 2.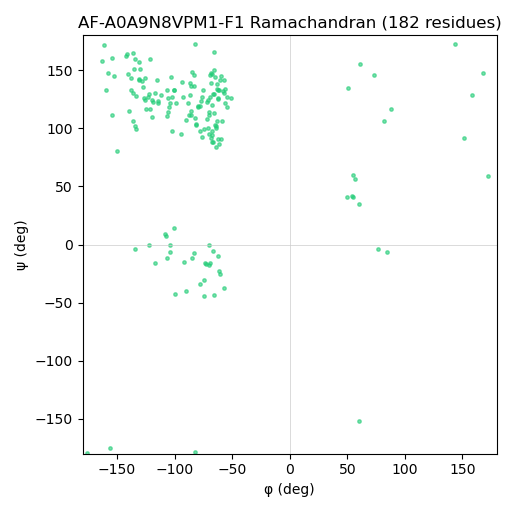569 -4.103 1.00 97.62 133 TYR A CA 1
ATOM 997 C C . TYR A 1 133 ? -3.812 1.567 -3.844 1.00 97.62 133 TYR A C 1
ATOM 999 O O . TYR A 1 133 ? -4.207 0.819 -4.730 1.00 97.62 133 TYR A O 1
ATOM 1007 N N . ALA A 1 134 ? -4.357 1.603 -2.634 1.00 97.25 134 ALA A N 1
ATOM 1008 C CA . ALA A 1 134 ? -5.622 0.991 -2.260 1.00 97.25 134 ALA A CA 1
ATOM 1009 C C . ALA A 1 134 ? -6.505 2.068 -1.618 1.00 97.25 134 ALA A C 1
ATOM 1011 O O . ALA A 1 134 ? -6.093 2.729 -0.661 1.00 97.25 134 ALA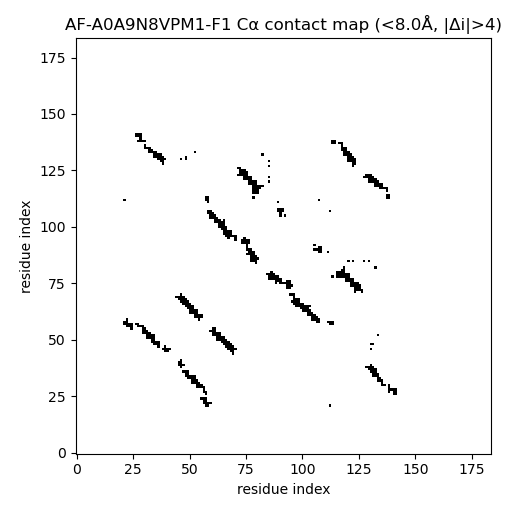 A O 1
ATOM 1012 N N . GLN A 1 135 ? -7.713 2.262 -2.149 1.00 95.75 135 GLN A N 1
ATOM 1013 C CA . GLN A 1 135 ? -8.709 3.142 -1.537 1.00 95.75 135 GLN A CA 1
ATOM 1014 C C . GLN A 1 135 ? -9.484 2.355 -0.493 1.00 95.75 135 GLN A C 1
ATOM 1016 O O . GLN A 1 135 ? -10.193 1.408 -0.823 1.00 95.75 135 GLN A O 1
ATOM 1021 N N . ILE A 1 136 ? -9.346 2.752 0.763 1.00 90.19 136 ILE A N 1
ATOM 1022 C CA . ILE A 1 136 ? -10.011 2.089 1.873 1.00 90.19 136 ILE A CA 1
ATOM 1023 C C . ILE A 1 136 ? -11.170 2.979 2.283 1.00 90.19 136 ILE A C 1
ATOM 1025 O O . ILE A 1 136 ? -10.993 4.150 2.626 1.00 90.19 136 ILE A O 1
ATOM 1029 N N . SER A 1 137 ? -12.378 2.424 2.234 1.00 80.19 137 SER A N 1
ATOM 1030 C CA . SER A 1 137 ? -13.532 3.100 2.821 1.00 80.19 137 SER A CA 1
ATOM 1031 C C . SER A 1 137 ? -13.223 3.359 4.291 1.00 80.19 137 SER A C 1
ATOM 1033 O O . SER A 1 137 ? -12.764 2.444 4.976 1.00 80.19 137 SER A O 1
ATOM 1035 N N . LYS A 1 138 ? -13.431 4.596 4.765 1.00 68.69 138 LYS A N 1
ATOM 1036 C CA . LYS A 1 138 ? -13.159 4.933 6.166 1.00 68.69 138 LYS A CA 1
ATOM 1037 C C . LYS A 1 138 ? -13.861 3.904 7.061 1.00 68.69 138 LYS A C 1
ATOM 1039 O O . LYS A 1 138 ? -15.067 3.706 6.876 1.00 68.69 138 LYS A O 1
ATOM 1044 N N . PRO A 1 139 ? -13.139 3.239 7.979 1.00 61.03 139 PRO A N 1
ATOM 1045 C CA . PRO A 1 139 ? -13.760 2.331 8.926 1.00 61.03 139 PRO A CA 1
ATOM 1046 C C . PRO A 1 139 ? -14.849 3.106 9.656 1.00 61.03 139 PRO A C 1
ATOM 1048 O O . PRO A 1 139 ? -14.606 4.201 10.165 1.00 61.03 139 PRO A O 1
ATOM 1051 N N . ASN A 1 140 ? -16.070 2.580 9.669 1.00 55.19 140 ASN A N 1
ATOM 1052 C CA . ASN A 1 140 ? -17.110 3.200 10.470 1.00 55.19 140 ASN A CA 1
ATOM 1053 C C . ASN A 1 140 ? -16.738 2.938 11.933 1.00 55.19 140 ASN A C 1
ATOM 1055 O O . ASN A 1 140 ? -16.702 1.780 12.361 1.00 55.19 140 ASN A O 1
ATOM 1059 N N . GLN A 1 141 ? -16.366 3.987 12.667 1.00 54.69 141 GLN A N 1
ATOM 1060 C CA . GLN A 1 141 ? -16.041 3.862 14.079 1.00 54.69 141 GLN A CA 1
ATOM 1061 C C . GLN A 1 141 ? -17.357 3.620 14.814 1.00 54.69 141 GLN A C 1
ATOM 1063 O O . GLN A 1 141 ? -18.195 4.521 14.913 1.00 54.69 141 GLN A O 1
ATOM 1068 N N . THR A 1 142 ? -17.572 2.397 15.296 1.00 55.25 142 THR A N 1
ATOM 1069 C CA . THR A 1 142 ? -18.729 2.105 16.138 1.00 55.25 142 THR A CA 1
ATOM 1070 C C . THR A 1 142 ? -18.561 2.923 17.407 1.00 55.25 142 THR A C 1
ATOM 1072 O O . THR A 1 142 ? -17.736 2.613 18.265 1.00 55.25 142 THR A O 1
ATOM 1075 N N . THR A 1 143 ? -19.286 4.033 17.503 1.00 54.38 143 THR A N 1
ATOM 1076 C CA . THR A 1 143 ? -19.283 4.868 18.697 1.00 54.38 143 THR A CA 1
ATOM 1077 C C . THR A 1 143 ? -20.003 4.070 19.771 1.00 54.38 143 THR A C 1
ATOM 1079 O O . THR A 1 143 ? -21.231 4.055 19.838 1.00 54.38 143 THR A O 1
ATOM 1082 N N . THR A 1 144 ? -19.246 3.348 20.597 1.00 49.47 144 THR A N 1
ATOM 1083 C CA . THR A 1 144 ? -19.777 2.769 21.829 1.00 49.47 144 THR A CA 1
ATOM 1084 C C . THR A 1 144 ? -20.107 3.938 22.745 1.00 49.47 144 THR A C 1
ATOM 1086 O O . THR A 1 144 ? -19.271 4.411 23.513 1.00 49.47 144 THR A O 1
ATOM 1089 N N . ASN A 1 145 ? -21.325 4.460 22.610 1.00 48.28 145 ASN A N 1
ATOM 1090 C CA . ASN A 1 145 ? -21.908 5.391 23.558 1.00 48.28 145 ASN A CA 1
ATOM 1091 C C . ASN A 1 145 ? -22.017 4.654 24.896 1.00 48.28 145 ASN A C 1
ATOM 1093 O O . ASN A 1 145 ? -23.019 3.997 25.173 1.00 48.28 145 ASN A O 1
ATOM 1097 N N . ASN A 1 146 ? -20.978 4.747 25.726 1.00 47.03 146 ASN A N 1
ATOM 1098 C CA . ASN A 1 146 ? -21.085 4.446 27.145 1.00 47.03 146 ASN A CA 1
ATOM 1099 C C . ASN A 1 146 ? -22.004 5.515 27.745 1.00 47.03 146 ASN A C 1
ATOM 1101 O O . ASN A 1 146 ? -21.572 6.595 28.145 1.00 47.03 146 ASN A O 1
ATOM 1105 N N . GLY A 1 147 ? -23.304 5.231 27.706 1.00 45.59 147 GLY A N 1
ATOM 1106 C CA . GLY A 1 147 ? -24.343 6.078 28.255 1.00 45.59 147 GLY A CA 1
ATOM 1107 C C . GLY A 1 147 ? -24.240 6.123 29.772 1.00 45.59 147 GLY A C 1
ATOM 1108 O O . GLY A 1 147 ? -24.829 5.295 30.462 1.00 45.59 147 GLY A O 1
ATOM 1109 N N . THR A 1 148 ? -23.553 7.129 30.303 1.00 46.19 148 THR A N 1
ATOM 1110 C CA . THR A 1 148 ? -23.862 7.631 31.641 1.00 46.19 148 THR A CA 1
ATOM 1111 C C . THR A 1 148 ? -25.126 8.470 31.491 1.00 46.19 148 THR A C 1
ATOM 1113 O O . THR A 1 148 ? -25.071 9.632 31.097 1.00 46.19 148 THR A O 1
ATOM 1116 N N . GLY A 1 149 ? -26.283 7.841 31.697 1.00 49.34 149 GLY A N 1
ATOM 1117 C CA . GLY A 1 149 ? -27.578 8.504 31.624 1.00 49.34 149 GLY A CA 1
ATOM 1118 C C . GLY A 1 149 ? -27.665 9.650 32.629 1.00 49.34 149 GLY A C 1
ATOM 1119 O O . GLY A 1 149 ? -27.825 9.417 33.824 1.00 49.34 149 GLY A O 1
ATOM 1120 N N . SER A 1 150 ? -27.590 10.884 32.139 1.00 50.53 150 SER A N 1
ATOM 1121 C CA . SER A 1 150 ? -28.117 12.058 32.824 1.00 50.53 150 SER A CA 1
ATOM 1122 C C . SER A 1 150 ? -29.402 12.487 32.118 1.00 50.53 150 SER A C 1
ATOM 1124 O O . SER A 1 150 ? -29.432 12.854 30.945 1.00 50.53 150 SER A O 1
ATOM 1126 N N . THR A 1 151 ? -30.501 12.360 32.849 1.00 49.62 151 THR A N 1
ATOM 1127 C CA . THR A 1 151 ? -31.855 12.754 32.460 1.00 49.62 151 THR A CA 1
ATOM 1128 C C . THR A 1 151 ? -31.898 14.256 32.117 1.00 49.62 151 THR A C 1
ATOM 1130 O O . THR A 1 151 ? -31.386 15.055 32.905 1.00 49.62 151 THR A O 1
ATOM 1133 N N . PRO A 1 152 ? -32.494 14.684 30.988 1.00 56.31 152 PRO A N 1
ATOM 1134 C CA . PRO A 1 152 ? -32.496 16.091 30.583 1.00 56.31 152 PRO A CA 1
ATOM 1135 C C . PRO A 1 152 ? -33.613 16.894 31.279 1.00 56.31 152 PRO A C 1
ATOM 1137 O O . PRO A 1 152 ? -34.720 16.372 31.440 1.00 56.31 152 PRO A O 1
ATOM 1140 N N . PRO A 1 153 ? -33.412 18.187 31.609 1.00 58.12 153 PRO A N 1
ATOM 1141 C CA . PRO A 1 153 ? -34.522 19.098 31.819 1.00 58.12 153 PRO A CA 1
ATOM 1142 C C . PRO A 1 153 ? -35.074 19.538 30.463 1.00 58.12 153 PRO A C 1
ATOM 1144 O O . PRO A 1 153 ? -34.398 20.150 29.638 1.00 58.12 153 PRO A O 1
ATOM 1147 N N . ASN A 1 154 ? -36.344 19.214 30.274 1.00 56.56 154 ASN A N 1
ATOM 1148 C CA . ASN A 1 154 ? -37.219 19.707 29.230 1.00 56.56 154 ASN A CA 1
ATOM 1149 C C . ASN A 1 154 ? -37.259 21.251 29.236 1.00 56.56 154 ASN A C 1
ATOM 1151 O O . ASN A 1 154 ? -37.707 21.863 30.211 1.00 56.56 154 ASN A O 1
ATOM 1155 N N . HIS A 1 155 ? -36.823 21.884 28.147 1.00 49.97 155 HIS A N 1
ATOM 1156 C CA . HIS A 1 155 ? -37.206 23.258 27.836 1.00 49.97 155 HIS A CA 1
ATOM 1157 C C . HIS A 1 155 ? -37.460 23.394 26.341 1.00 49.97 155 HIS A C 1
ATOM 1159 O O . HIS A 1 155 ? -36.583 23.173 25.509 1.00 49.97 155 HIS A O 1
ATOM 1165 N N . GLY A 1 156 ? -38.721 23.676 26.031 1.00 52.09 156 GLY A N 1
ATOM 1166 C CA . GLY A 1 156 ? -39.236 23.721 24.681 1.00 52.09 156 GLY A CA 1
ATOM 1167 C C . GLY A 1 156 ? -38.970 25.031 23.949 1.00 52.09 156 GLY A C 1
ATOM 1168 O O . GLY A 1 156 ? -38.444 26.001 24.490 1.00 52.09 156 GLY A O 1
ATOM 1169 N N . SER A 1 157 ? -39.496 25.016 22.725 1.00 48.25 157 SER A N 1
ATOM 1170 C CA . SER A 1 157 ? -39.789 26.154 21.854 1.00 48.25 157 SER A CA 1
ATOM 1171 C C . SER A 1 157 ? -38.607 26.705 21.055 1.00 48.25 157 SER A C 1
ATOM 1173 O O . SER A 1 157 ? -37.854 27.545 21.533 1.00 48.25 157 SER A O 1
ATOM 1175 N N . SER A 1 158 ? -38.591 26.430 19.746 1.00 46.53 158 SER A N 1
ATOM 1176 C CA . SER A 1 158 ? -39.199 27.338 18.748 1.00 46.53 158 SER A CA 1
ATOM 1177 C C . SER A 1 158 ? -38.618 27.130 17.344 1.00 46.53 158 SER A C 1
ATOM 1179 O O . SER A 1 158 ? -37.422 27.310 17.185 1.00 46.53 158 SER A O 1
ATOM 1181 N N . ARG A 1 159 ? -39.519 26.943 16.355 1.00 46.41 159 ARG A N 1
ATOM 1182 C CA . ARG A 1 159 ? -39.521 27.547 14.993 1.00 46.41 159 ARG A CA 1
ATOM 1183 C C . ARG A 1 159 ? -38.320 27.242 14.065 1.00 46.41 159 ARG A C 1
ATOM 1185 O O . ARG A 1 159 ? -37.209 27.056 14.506 1.00 46.41 159 ARG A O 1
ATOM 1192 N N . SER A 1 160 ? -38.379 27.298 12.740 1.00 53.88 160 SER A N 1
ATOM 1193 C CA . SER A 1 160 ? -39.390 27.397 11.680 1.00 53.88 160 SER A CA 1
ATOM 1194 C C . SER A 1 160 ? -38.576 27.712 10.412 1.00 53.88 160 SER A C 1
ATOM 1196 O O . SER A 1 160 ? -37.643 28.505 10.505 1.00 53.88 160 SER A O 1
ATOM 1198 N N . MET A 1 161 ? -39.027 27.234 9.244 1.00 47.38 161 MET A N 1
ATOM 1199 C CA . MET A 1 161 ? -38.572 27.598 7.879 1.00 47.38 161 MET A CA 1
ATOM 1200 C C . MET A 1 161 ? -37.178 27.039 7.500 1.00 47.38 161 MET A C 1
ATOM 1202 O O . MET A 1 161 ? -36.311 26.907 8.347 1.00 47.38 161 MET A O 1
ATOM 1206 N N . ASN A 1 162 ? -36.859 26.664 6.264 1.00 48.62 162 ASN A N 1
ATOM 1207 C CA . ASN A 1 162 ? -37.428 27.016 4.971 1.00 48.62 162 ASN A CA 1
ATOM 1208 C C . ASN A 1 162 ? -36.972 25.992 3.909 1.00 48.62 162 ASN A C 1
ATOM 1210 O O . ASN A 1 162 ? -35.946 25.333 4.069 1.00 48.62 162 ASN A O 1
ATOM 1214 N N . GLU A 1 163 ? -37.741 25.918 2.831 1.00 52.31 163 GLU A N 1
ATOM 1215 C CA . GLU A 1 163 ? -37.528 25.173 1.590 1.00 52.31 163 GLU A CA 1
ATOM 1216 C C . GLU A 1 163 ? -36.316 25.673 0.772 1.00 52.31 163 GLU A C 1
ATOM 1218 O O . GLU A 1 163 ? -35.849 26.796 0.964 1.00 52.31 163 GLU A O 1
ATOM 1223 N N . GLY A 1 164 ? -35.871 24.884 -0.218 1.00 43.31 164 GLY A N 1
ATOM 1224 C CA . GLY A 1 164 ? -35.051 25.386 -1.335 1.00 43.31 164 GLY A CA 1
ATOM 1225 C C . GLY A 1 164 ? -34.096 24.345 -1.938 1.00 43.31 164 GLY A C 1
ATOM 1226 O O . GLY A 1 164 ? -33.037 24.116 -1.377 1.00 43.31 164 GLY A O 1
ATOM 1227 N N . ILE A 1 165 ? -34.479 23.584 -2.972 1.00 51.47 165 ILE A N 1
ATOM 1228 C CA . ILE A 1 165 ? -34.334 23.902 -4.416 1.00 51.47 165 ILE A CA 1
ATOM 1229 C C . ILE A 1 165 ? -32.980 23.455 -5.030 1.00 51.47 165 ILE A C 1
ATOM 1231 O O . ILE A 1 165 ? -31.930 23.986 -4.702 1.00 51.47 165 ILE A O 1
ATOM 1235 N N . ASN A 1 166 ? -33.097 22.526 -5.994 1.00 45.44 166 ASN A N 1
ATOM 1236 C CA . ASN A 1 166 ? -32.365 22.329 -7.264 1.00 45.44 166 ASN A CA 1
ATOM 1237 C C . ASN A 1 166 ? -30.824 22.302 -7.333 1.00 45.44 166 ASN A C 1
ATOM 1239 O O . ASN A 1 166 ? -30.141 23.235 -6.935 1.00 45.44 166 ASN A O 1
ATOM 1243 N N . GLY A 1 167 ? -30.292 21.320 -8.079 1.00 45.59 167 GLY A N 1
ATOM 1244 C CA . GLY A 1 167 ? -28.937 21.432 -8.633 1.00 45.59 167 GLY A CA 1
ATOM 1245 C C . GLY A 1 167 ? -28.359 20.186 -9.303 1.00 45.59 167 GLY A C 1
ATOM 1246 O O . GLY A 1 167 ? -27.317 19.697 -8.889 1.00 45.59 167 GLY A O 1
ATOM 1247 N N . PHE A 1 168 ? -29.021 19.673 -10.337 1.00 50.94 168 PHE A N 1
ATOM 1248 C CA . PHE A 1 168 ? -28.480 18.687 -11.279 1.00 50.94 168 PHE A CA 1
ATOM 1249 C C . PHE A 1 168 ? -27.415 19.339 -12.179 1.00 50.94 168 PHE A C 1
ATOM 1251 O O . PHE A 1 168 ? -27.720 20.314 -12.861 1.00 50.94 168 PHE A O 1
ATOM 1258 N N . VAL A 1 169 ? -26.193 18.794 -12.225 1.00 54.94 169 VAL A N 1
ATOM 1259 C CA . VAL A 1 169 ? -25.193 19.125 -13.257 1.00 54.94 169 VAL A CA 1
ATOM 1260 C C . VAL A 1 169 ? -24.572 17.831 -13.780 1.00 54.94 169 VAL A C 1
ATOM 1262 O O . VAL A 1 169 ? -23.709 17.232 -13.145 1.00 54.94 169 VAL A O 1
ATOM 1265 N N . ILE A 1 170 ? -25.026 17.405 -14.961 1.00 55.12 170 ILE A N 1
ATOM 1266 C CA . ILE A 1 170 ? -24.326 16.438 -15.809 1.00 55.12 170 ILE A CA 1
ATOM 1267 C C . ILE A 1 170 ? -23.269 17.218 -16.589 1.00 55.12 170 ILE A C 1
ATOM 1269 O O . ILE A 1 170 ? -23.595 17.985 -17.492 1.00 55.12 170 ILE A O 1
ATOM 1273 N N . GLY A 1 171 ? -22.002 17.019 -16.239 1.00 52.22 171 GLY A N 1
ATOM 1274 C CA . GLY A 1 171 ? -20.865 17.464 -17.036 1.00 52.22 171 GLY A CA 1
ATOM 1275 C C . GLY A 1 171 ? -20.398 16.339 -17.949 1.00 52.22 171 GLY A C 1
ATOM 1276 O O . GLY A 1 171 ? -19.622 15.485 -17.532 1.00 52.22 171 GLY A O 1
ATOM 1277 N N . ALA A 1 172 ? -20.877 16.337 -19.191 1.00 54.28 172 ALA A N 1
ATOM 1278 C CA . ALA A 1 172 ? -20.261 15.593 -20.279 1.00 54.28 172 ALA A CA 1
ATOM 1279 C C . ALA A 1 172 ? -18.949 16.290 -20.675 1.00 54.28 172 ALA A C 1
ATOM 1281 O O . ALA A 1 172 ? -18.953 17.468 -21.024 1.00 54.28 172 ALA A O 1
ATOM 1282 N N . GLY A 1 173 ? -17.835 15.562 -20.626 1.00 56.84 173 GLY A N 1
ATOM 1283 C CA . GLY A 1 173 ? -16.520 16.056 -21.026 1.00 56.84 173 GLY A CA 1
ATOM 1284 C C . GLY A 1 173 ? -15.650 14.926 -21.560 1.00 56.84 173 GLY A C 1
ATOM 1285 O O . GLY A 1 173 ? -14.821 14.381 -20.843 1.00 56.84 173 GLY A O 1
ATOM 1286 N N . MET A 1 174 ? -15.870 14.564 -22.825 1.00 54.47 174 MET A N 1
ATOM 1287 C CA . MET A 1 174 ? -14.893 13.858 -23.658 1.00 54.47 174 MET A CA 1
ATOM 1288 C C . MET A 1 174 ? -13.659 14.747 -23.859 1.00 54.47 174 MET A C 1
ATOM 1290 O O . MET A 1 174 ? -13.820 15.885 -24.294 1.00 54.47 174 MET A O 1
ATOM 1294 N N . LEU A 1 175 ? -12.449 14.200 -23.707 1.00 54.19 175 LEU A N 1
ATOM 1295 C CA . LEU A 1 175 ? -11.372 14.492 -24.658 1.00 54.19 175 LEU A CA 1
ATOM 1296 C C . LEU A 1 175 ? -10.336 13.359 -24.697 1.00 54.19 175 LEU A C 1
ATOM 1298 O O . LEU A 1 175 ? -9.586 13.125 -23.754 1.0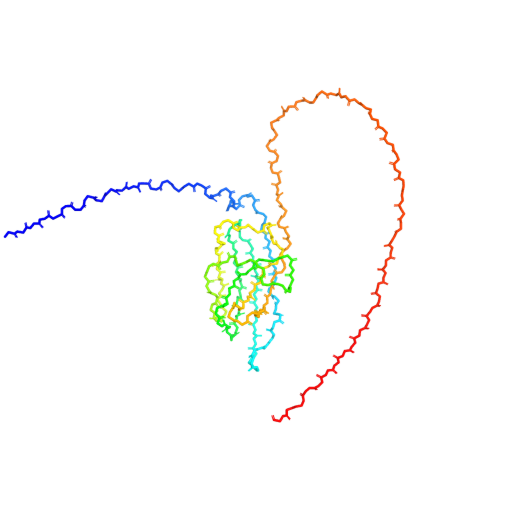0 54.19 175 LEU A O 1
ATOM 1302 N N . LEU A 1 176 ? -10.325 12.670 -25.837 1.00 49.03 176 LEU A N 1
ATOM 1303 C CA . LEU A 1 176 ? -9.259 11.806 -26.330 1.00 49.03 176 LEU A CA 1
ATOM 1304 C C . LEU A 1 176 ? -8.019 12.647 -26.650 1.00 49.03 176 LEU A C 1
ATOM 1306 O O . LEU A 1 176 ? -8.114 13.567 -27.458 1.00 49.03 176 LEU A O 1
ATOM 1310 N N . VAL A 1 177 ? -6.850 12.256 -26.142 1.00 53.03 177 VAL A N 1
ATOM 1311 C CA . VAL A 1 177 ? -5.575 12.508 -26.829 1.00 53.03 177 VAL A CA 1
ATOM 1312 C C . VAL A 1 177 ? -4.738 11.238 -26.745 1.00 53.03 177 VAL A C 1
ATOM 1314 O O . VAL A 1 177 ? -4.216 10.880 -25.693 1.00 53.03 177 VAL A O 1
ATOM 1317 N N . ALA A 1 178 ? -4.648 10.547 -27.877 1.00 52.09 178 ALA A N 1
ATOM 1318 C CA . ALA A 1 178 ? -3.649 9.527 -28.131 1.00 52.09 178 ALA A CA 1
ATOM 1319 C C . ALA A 1 178 ? -2.415 10.220 -28.720 1.00 52.09 178 ALA A C 1
ATOM 1321 O O . ALA A 1 178 ? -2.511 10.854 -29.771 1.00 52.09 178 ALA A O 1
ATOM 1322 N N . THR A 1 179 ? -1.260 10.082 -28.080 1.00 62.72 179 THR A N 1
ATOM 1323 C CA . THR A 1 179 ? 0.030 10.413 -28.690 1.00 62.72 179 THR A CA 1
ATOM 1324 C C . THR A 1 179 ? 0.899 9.167 -28.730 1.00 62.72 179 THR A C 1
ATOM 1326 O O . THR A 1 179 ? 1.347 8.638 -27.718 1.00 62.72 179 THR A O 1
ATOM 1329 N N . PHE A 1 180 ? 1.087 8.695 -29.960 1.00 58.69 180 PHE A N 1
ATOM 1330 C CA . PHE A 1 180 ? 2.092 7.730 -30.369 1.00 58.69 180 PHE A CA 1
ATOM 1331 C C . PHE A 1 180 ? 3.489 8.308 -30.118 1.00 58.69 180 PHE A C 1
ATOM 1333 O O . PHE A 1 180 ? 3.766 9.427 -30.547 1.00 58.69 180 PHE A O 1
ATOM 1340 N N . PHE A 1 181 ? 4.388 7.528 -29.516 1.00 57.41 181 PHE A N 1
ATOM 1341 C CA . PHE A 1 181 ? 5.826 7.751 -29.650 1.00 57.41 181 PHE A CA 1
ATOM 1342 C C . PHE A 1 181 ? 6.472 6.527 -30.293 1.00 57.41 181 PHE A C 1
ATOM 1344 O O . PHE A 1 181 ? 6.321 5.393 -29.842 1.00 57.41 181 PHE A O 1
ATOM 1351 N N . VAL A 1 182 ? 7.126 6.810 -31.416 1.00 63.00 182 VAL A N 1
ATOM 1352 C CA . VAL A 1 182 ? 7.874 5.905 -32.283 1.00 63.00 182 VAL A CA 1
ATOM 1353 C C . VAL A 1 182 ? 9.279 5.721 -31.709 1.00 63.00 182 VAL A C 1
ATOM 1355 O O . VAL A 1 182 ? 9.910 6.691 -31.295 1.00 63.00 182 VAL A O 1
ATOM 1358 N N . PHE A 1 183 ? 9.747 4.473 -31.703 1.00 55.88 183 PHE A N 1
ATOM 1359 C CA . PHE A 1 183 ? 11.121 4.076 -31.395 1.00 55.88 183 PHE A CA 1
ATOM 1360 C C . PHE A 1 183 ? 12.121 4.649 -32.413 1.00 55.88 183 PHE A C 1
ATOM 1362 O O . PHE A 1 183 ? 11.888 4.561 -33.621 1.00 55.88 183 PHE A O 1
ATOM 1369 N N . GLN A 1 184 ? 13.262 5.130 -31.921 1.00 61.88 184 GLN A N 1
ATOM 1370 C CA . GLN A 1 184 ? 14.567 4.972 -32.570 1.00 61.88 184 GLN A CA 1
ATOM 1371 C C . GLN A 1 184 ? 15.562 4.471 -31.530 1.00 61.88 184 GLN A C 1
ATOM 1373 O O . GLN A 1 184 ? 15.479 4.957 -30.379 1.00 61.88 184 GLN A O 1
#

Solvent-accessible surface area (backbone atoms only — not comparable to full-atom values): 11592 Å² total; per-residue (Å²): 140,84,85,82,81,81,80,80,78,77,82,74,80,75,72,78,76,77,74,56,82,60,43,41,51,92,62,40,53,70,45,68,27,59,42,43,60,67,39,58,55,58,97,89,42,67,33,48,51,42,29,37,38,32,40,68,30,34,41,33,35,34,29,35,53,30,28,34,44,75,54,54,64,64,17,30,38,15,35,15,86,56,90,89,54,77,55,45,76,36,34,83,65,69,52,68,62,38,84,57,46,76,65,47,78,48,57,49,38,91,93,57,52,65,84,81,26,39,27,45,31,38,28,21,68,76,76,73,41,61,42,24,35,25,65,41,74,64,59,68,72,72,77,79,75,81,76,78,84,72,86,79,84,90,76,84,88,79,90,79,89,81,89,84,84,89,84,90,78,89,80,87,78,90,80,90,81,88,79,88,82,83,89,131

Foldseek 3Di:
DDDDDPPPPDPPPPPPPPPPPQFDLVQWDKWKFWKDFPDQDDPNHGWDFTFMWIDRTFWKIKTAQTATPPDDPQKAKAFAADDQASHHGFFPDHDDGDHGDRMDMTTGDRPDTLQVHQKIFTAHPVVRGTGIITGIDRTDRPPPPPDPDDDDDDDDDDDDDDDDDDDDDDDDDDDDDDDDDDDD

Nearest PDB structures (foldseek):
  8rd8-assembly1_H  TM=3.840E-01  e=5.775E-01  Psychrobacter urativorans

Sequence (184 aa):
MYQIIVFLLALVSFVPHSLAQNCDPAVFTPASAPLITKTSSYNGVPITLTGTLSILDGCRFQVDGFTYTTALPLSFWFGSNGLDSTGTQIVQAQVAQVANPANIQYQLMNGTKFDSFNTILLASKADNVIIGYAQISKPNQTTTNNGTGSTPPNHGSSRSMNEGINGFVIGAGMLLVATFFVFQ

Radius of gyration: 25.26 Å; Cα contacts (8 Å, |Δi|>4): 313; chains: 1; bounding box: 85×43×74 Å

Organism: NCBI:txid144539